Protein 5H5O (pdb70)

Nearest PDB structures (foldseek):
  5h5o-assembly1_B  TM=1.008E+00  e=9.888E-20  Xanthomonas campestris pv. campestris str. B100
  3bpz-assembly1_D  TM=8.251E-01  e=6.995E-07  Mus musculus
  4kl1-assembly1_C  TM=8.225E-01  e=1.368E-06  Homo sapiens
  3etq-assembly1_A  TM=8.246E-01  e=1.546E-06  Mus musculus
  9bhu-assembly1_A  TM=7.293E-01  e=2.229E-06  Streptomyces griseus subsp. griseus

Secondary structure (DSSP, 8-state):
--S---HHHHHHHHHH---EE-TT-EEE-TT-B----EEEES-EEEE-STT--EEE-TT-B--HHHHHSTT-B-SSEEEESSSEEEE---HHHHHHHHHH----HHHHHHHHHHHHT---/----HHHHHHHHHH---EE-TT-EEE-TT------EEEES-EEEE-STT--EEE-TT-B--HHHHHSTTPPPSSEEEESSSEEEE---HHHHHHHHHH----HHHHHHHHHHHSS---

Radius of gyration: 19.49 Å; Cα contacts (8 Å, |Δi|>4): 498; chains: 2; bounding box: 35×40×60 Å

Sequence (238 aa):
GLHALTAEELAFFARFGRREIAAGQALFERGAVGTQFIVVTGQIDLDFGEDLLKHLGPGEFFGELGLLIGDHARSAGASASVDSRLIELAHDDFQRLVDHDPSVAHFLRRSIVRVVNNEQHALTAEELAFFARFGRREIAAGQALFERGAVGTQFIVVTGQIDLDFGEDLLKHLGPGEFFGELGLLIGDHARSAGASASVDSRLIELAHDDFQRLVDHDPSVAHFLRRSIVRVVNNEQ

Organism: Xanthomonas campestris pv. campestris (strain B100) (NCBI:txid509169)

Solvent-accessible surface area: 12288 Å² total

B-factor: mean 37.31, std 20.24, range [10.69, 149.36]

InterPro domains:
  IPR000160 GGDEF domain [PF00990] (183-334)
  IPR000160 GGDEF domain [PS50887] (209-341)
  IPR000160 GGDEF domain [SM00267] (170-339)
  IPR000160 GGDEF domain [TIGR00254] (178-338)
  IPR000160 GGDEF domain [cd01949] (182-337)
  IPR000595 Cyclic nucleotide-binding domain [PF00027] (43-126)
  IPR000595 Cyclic nucleotide-binding domain [PS50042] (43-124)
  IPR000595 Cyclic nucleotide-binding domain [SM00100] (24-139)
  IPR000595 Cyclic nucleotide-binding domain [cd00038] (24-135)
  IPR014710 RmlC-like jelly roll fold [G3DSA:2.60.120.10] (23-151)
  IPR018488 Cyclic nucleotide-binding, conserved site [PS00889] (88-106)
  IPR018490 Cyclic nucleotide-binding domain superfamily [SSF51206] (28-148)
  IPR029787 Nucleotide cyclase [SSF55073] (186-340)
  IPR043128 Reverse transcriptase/Diguanylate cyclase domain [G3DSA:3.30.70.270] (180-343)
  IPR050469 Diguanylate cyclase Dgc-like, bacteria [PTHR45138] (137-343)

Structure (mmCIF, N/CA/C/O backbone):
data_5H5O
#
_entry.id   5H5O
#
_cell.length_a   48.648
_cell.length_b   48.648
_cell.length_c   118.090
_cell.angle_alpha   90.00
_cell.angle_beta   90.00
_cell.angle_gamma   120.00
#
_symmetry.space_group_name_H-M   'P 31'
#
loop_
_entity.id
_entity.type
_entity.pdbx_description
1 polymer 'Diguanylate cyclase'
2 non-polymer 'CYCLIC GUANOSINE MONOPHOSPHATE'
3 water water
#
loop_
_atom_site.group_PDB
_atom_site.id
_atom_site.type_symbol
_atom_site.label_atom_id
_atom_site.label_alt_id
_atom_site.label_comp_id
_atom_site.label_asym_id
_atom_site.label_entity_id
_atom_site.label_seq_id
_atom_site.pdbx_PDB_ins_code
_atom_site.Cartn_x
_atom_site.Cartn_y
_atom_site.Cartn_z
_atom_site.occupancy
_atom_site.B_iso_or_equiv
_atom_site.auth_seq_id
_atom_site.auth_comp_id
_atom_site.auth_asym_id
_atom_site.auth_atom_id
_atom_site.pdbx_PDB_model_num
ATOM 1 N N . GLY A 1 1 ? 18.629 -5.922 13.110 1.00 122.25 23 GLY A N 1
ATOM 2 C CA . GLY A 1 1 ? 18.970 -7.330 13.009 1.00 124.44 23 GLY A CA 1
ATOM 3 C C . GLY A 1 1 ? 17.970 -8.144 12.205 1.00 125.21 23 GLY A C 1
ATOM 4 O O . GLY A 1 1 ? 17.525 -7.724 11.134 1.00 125.89 23 GLY A O 1
ATO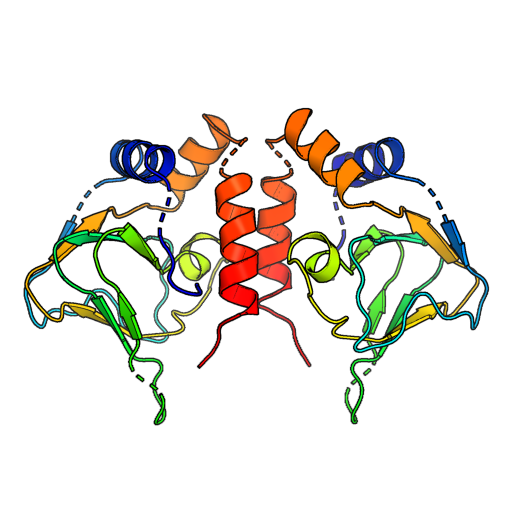M 5 N N . LEU A 1 2 ? 17.620 -9.320 12.720 1.00 118.68 24 LEU A N 1
ATOM 6 C CA . LEU A 1 2 ? 16.650 -10.190 12.057 1.00 113.15 24 LEU A CA 1
ATOM 7 C C . LEU A 1 2 ? 15.545 -10.630 13.023 1.00 108.84 24 LEU A C 1
ATOM 8 O O . LEU A 1 2 ? 14.944 -11.696 12.865 1.00 103.04 24 LEU A O 1
ATOM 13 N N . HIS A 1 3 ? 15.296 -9.800 14.033 1.00 113.37 25 HIS A N 1
ATOM 14 C CA . HIS A 1 3 ? 14.147 -9.969 14.919 1.00 108.85 25 HIS A CA 1
ATOM 15 C C . HIS A 1 3 ? 13.050 -8.991 14.508 1.00 96.25 25 HIS A C 1
ATOM 16 O O . HIS A 1 3 ? 13.336 -7.861 14.119 1.00 93.66 25 HIS A O 1
ATOM 23 N N . ALA A 1 4 ? 11.803 -9.441 14.602 1.00 85.82 26 ALA A N 1
ATOM 24 C CA . ALA A 1 4 ? 10.639 -8.705 14.108 1.00 78.15 26 ALA A CA 1
ATOM 25 C C . ALA A 1 4 ? 10.598 -7.215 14.471 1.00 75.56 26 ALA A C 1
ATOM 26 O O . ALA A 1 4 ? 11.117 -6.378 13.736 1.00 85.42 26 ALA A O 1
ATOM 28 N N . LEU A 1 5 ? 9.974 -6.896 15.597 1.00 65.46 27 LEU A N 1
ATOM 29 C CA . LEU A 1 5 ? 9.781 -5.506 16.038 1.00 54.90 27 LEU A CA 1
ATOM 30 C C . LEU A 1 5 ? 8.888 -4.640 15.139 1.00 41.94 27 LEU A C 1
ATOM 31 O O . LEU A 1 5 ? 9.245 -4.257 14.025 1.00 44.02 27 LEU A O 1
ATOM 44 N N . THR A 1 7 ? 6.903 -0.980 14.705 1.00 25.74 29 THR A N 1
ATOM 45 C CA . THR A 1 7 ? 7.136 0.418 15.080 1.00 19.62 29 THR A CA 1
ATOM 46 C C . THR A 1 7 ? 6.130 0.820 16.187 1.00 17.68 29 THR A C 1
ATOM 47 O O . THR A 1 7 ? 5.182 0.072 16.489 1.00 16.48 29 THR A O 1
ATOM 51 N N . ALA A 1 8 ? 6.339 1.977 16.804 1.00 22.83 30 ALA A N 1
ATOM 52 C CA . ALA A 1 8 ? 5.418 2.445 17.849 1.00 30.64 30 ALA A CA 1
ATOM 53 C C . ALA A 1 8 ? 4.011 2.640 17.248 1.00 29.39 30 ALA A C 1
ATOM 54 O O . ALA A 1 8 ? 2.999 2.218 17.813 1.00 23.10 30 ALA A O 1
ATOM 56 N N . GLU A 1 9 ? 3.971 3.271 16.083 1.00 23.03 31 GLU A N 1
ATOM 57 C CA . GLU A 1 9 ? 2.727 3.466 15.354 1.00 24.65 31 GLU A CA 1
ATOM 58 C C . GLU A 1 9 ? 1.985 2.145 15.092 1.00 22.83 31 GLU A C 1
ATOM 59 O O . GLU A 1 9 ? 0.789 2.021 15.358 1.00 27.65 31 GLU A O 1
ATOM 65 N N . GLU A 1 10 ? 2.702 1.165 14.556 1.00 19.92 32 GLU A N 1
ATOM 66 C CA . GLU A 1 10 ? 2.121 -0.161 14.352 1.00 27.22 32 GLU A CA 1
ATOM 67 C C . GLU A 1 10 ? 1.560 -0.767 15.646 1.00 29.74 32 GLU A C 1
ATOM 68 O O . GLU A 1 10 ? 0.433 -1.285 15.672 1.00 24.79 32 GLU A O 1
ATOM 74 N N . LEU A 1 11 ? 2.348 -0.695 16.717 1.00 22.96 33 LEU A N 1
ATOM 75 C CA . LEU A 1 11 ? 1.950 -1.293 17.981 1.00 28.01 33 LEU A CA 1
ATOM 76 C C . LEU A 1 11 ? 0.623 -0.700 18.398 1.00 20.19 33 LEU A C 1
ATOM 77 O O . LEU A 1 11 ? -0.303 -1.441 18.690 1.00 18.57 33 LEU A O 1
ATOM 82 N N . ALA A 1 12 ? 0.530 0.630 18.391 1.00 23.93 34 ALA A N 1
ATOM 83 C CA . ALA A 1 12 ? -0.689 1.311 18.810 1.00 21.36 34 ALA A CA 1
ATOM 84 C C . ALA A 1 12 ? -1.873 0.988 17.894 1.00 27.31 34 ALA A C 1
ATOM 85 O O . ALA A 1 12 ? -2.966 0.659 18.375 1.00 22.48 34 ALA A O 1
ATOM 87 N N . PHE A 1 13 ? -1.661 1.088 16.580 1.00 20.93 35 PHE A N 1
ATOM 88 C CA . PHE A 1 13 ? -2.761 0.865 15.641 1.00 25.36 35 PHE A CA 1
ATOM 89 C C . PHE A 1 13 ? -3.208 -0.591 15.520 1.00 20.60 35 PHE A C 1
ATOM 90 O O . PHE A 1 13 ? -4.408 -0.855 15.422 1.00 22.55 35 PHE A O 1
ATOM 98 N N . PHE A 1 14 ? -2.253 -1.520 15.496 1.00 18.65 36 PHE A N 1
ATOM 99 C CA . PHE A 1 14 ? -2.589 -2.938 15.485 1.00 21.78 36 PHE A CA 1
ATOM 100 C C . PHE A 1 14 ? -3.319 -3.300 16.775 1.00 22.67 36 PHE A C 1
ATOM 101 O O . PHE A 1 14 ? -4.256 -4.098 16.754 1.00 15.94 36 PHE A O 1
ATOM 109 N N . ALA A 1 15 ? -2.868 -2.733 17.895 1.00 20.15 37 ALA A N 1
ATOM 110 C CA . ALA A 1 15 ? -3.565 -2.944 19.167 1.00 21.56 37 ALA A CA 1
ATOM 111 C C . ALA A 1 15 ? -5.022 -2.495 19.074 1.00 19.51 37 ALA A C 1
ATOM 112 O O . ALA A 1 15 ? -5.932 -3.235 19.444 1.00 27.43 37 ALA A O 1
ATOM 114 N N . ARG A 1 16 ? -5.252 -1.288 18.570 1.00 20.11 38 ARG A N 1
ATOM 115 C CA . ARG A 1 16 ? -6.622 -0.764 18.469 1.00 22.50 38 ARG A CA 1
ATOM 116 C C . ARG A 1 16 ? -7.560 -1.493 17.494 1.00 26.81 38 ARG A C 1
ATOM 117 O O . ARG A 1 16 ? -8.728 -1.714 17.800 1.00 24.80 38 ARG A O 1
ATOM 125 N N . PHE A 1 17 ? -7.051 -1.868 16.327 1.00 23.98 39 PHE A N 1
ATOM 126 C CA . PHE A 1 17 ? -7.865 -2.581 15.336 1.00 27.36 39 PHE A CA 1
ATOM 127 C C . PHE A 1 17 ? -8.051 -4.048 15.711 1.00 27.36 39 PHE A C 1
ATOM 128 O O . PHE A 1 17 ? -9.005 -4.691 15.288 1.00 25.68 39 PHE A O 1
ATOM 136 N N . GLY A 1 18 ? -7.134 -4.572 16.516 1.00 31.44 40 GLY A N 1
ATOM 137 C CA . GLY A 1 18 ? -7.206 -5.963 16.928 1.00 33.46 40 GLY A CA 1
ATOM 138 C C . GLY A 1 18 ? -7.795 -6.116 18.316 1.00 36.56 40 GLY A C 1
ATOM 139 O O . GLY A 1 18 ? -8.701 -5.372 18.701 1.00 31.60 40 GLY A O 1
ATOM 140 N N . ARG A 1 19 ? -7.287 -7.089 19.066 1.00 30.17 41 ARG A N 1
ATOM 141 C CA . ARG A 1 19 ? -7.664 -7.233 20.463 1.00 30.84 41 ARG A CA 1
ATOM 142 C C . ARG A 1 19 ? -6.544 -7.871 21.268 1.00 30.51 41 ARG A C 1
ATOM 143 O O . ARG A 1 19 ? -5.533 -8.299 20.718 1.00 30.60 41 ARG A O 1
ATOM 159 N N . ARG A 1 21 ? -4.966 -10.625 24.147 1.00 21.10 43 ARG A N 1
ATOM 160 C CA . ARG A 1 21 ? -5.128 -12.032 24.450 1.00 29.88 43 ARG A CA 1
ATOM 161 C C . ARG A 1 21 ? -4.095 -12.396 25.506 1.00 31.77 43 ARG A C 1
ATOM 162 O O . ARG A 1 21 ? -2.903 -12.122 25.347 1.00 33.04 43 ARG A O 1
ATOM 170 N N . GLU A 1 22 ? -4.555 -12.989 26.598 1.00 25.16 44 GLU A N 1
ATOM 171 C CA . GLU A 1 22 ? -3.642 -13.460 27.627 1.00 22.79 44 GLU A CA 1
ATOM 172 C C . GLU A 1 22 ? -3.408 -14.927 27.410 1.00 30.20 44 GLU A C 1
ATOM 173 O O . GLU A 1 22 ? -4.314 -15.654 27.016 1.00 37.89 44 GLU A O 1
ATOM 179 N N . ILE A 1 23 ? -2.186 -15.374 27.635 1.00 25.68 45 ILE A N 1
ATOM 180 C CA . ILE A 1 23 ? -1.930 -16.785 27.498 1.00 23.80 45 ILE A CA 1
ATOM 181 C C . ILE A 1 23 ? -0.978 -17.258 28.585 1.00 23.65 45 ILE A C 1
ATOM 182 O O . ILE A 1 23 ? 0.064 -16.649 28.833 1.00 28.20 45 ILE A O 1
ATOM 187 N N . ALA A 1 24 ? -1.372 -18.318 29.277 1.00 33.30 46 ALA A N 1
ATOM 188 C CA . ALA A 1 24 ? -0.600 -18.782 30.427 1.00 34.67 46 ALA A CA 1
ATOM 189 C C . ALA A 1 24 ? 0.676 -19.499 30.004 1.00 33.72 46 ALA A C 1
ATOM 190 O O . ALA A 1 24 ? 0.758 -20.050 28.899 1.00 39.75 46 ALA A O 1
ATOM 192 N N . ALA A 1 25 ? 1.664 -19.479 30.894 1.00 32.95 47 ALA A N 1
ATOM 193 C CA . ALA A 1 25 ? 2.886 -20.258 30.750 1.00 29.29 47 ALA A CA 1
ATOM 194 C C . ALA A 1 25 ? 2.575 -21.713 30.409 1.00 40.11 47 ALA A C 1
ATOM 195 O O . ALA A 1 25 ? 1.776 -22.357 31.081 1.00 44.57 47 ALA A O 1
ATOM 197 N N . GLY A 1 26 ? 3.198 -22.226 29.353 1.00 40.66 48 GLY A N 1
ATOM 198 C CA . GLY A 1 26 ? 3.008 -23.610 28.964 1.00 33.03 48 GLY A CA 1
ATOM 199 C C . GLY A 1 26 ? 1.877 -23.853 27.985 1.00 38.08 48 GLY A C 1
ATOM 200 O O . GLY A 1 26 ? 1.796 -24.921 27.389 1.00 38.02 48 GLY A O 1
ATOM 201 N N . GLN A 1 27 ? 1.008 -22.865 27.795 1.00 40.85 49 GLN A N 1
ATOM 202 C CA . GLN A 1 27 ? -0.138 -23.041 26.906 1.00 30.28 49 GLN A CA 1
ATOM 203 C C . GLN A 1 27 ? 0.213 -22.892 25.431 1.00 31.02 49 GLN A C 1
ATOM 204 O O . GLN A 1 27 ? 1.004 -22.034 25.045 1.00 29.12 49 GLN A O 1
ATOM 210 N N . ALA A 1 28 ? -0.406 -23.722 24.603 1.00 34.55 50 ALA A N 1
ATOM 211 C CA . ALA A 1 28 ? -0.240 -23.607 23.169 1.00 39.24 50 ALA A CA 1
ATOM 212 C C . ALA A 1 28 ? -1.187 -22.536 22.639 1.00 38.54 50 ALA A C 1
ATOM 213 O O . ALA A 1 28 ? -2.327 -22.416 23.102 1.00 37.89 50 ALA A O 1
ATOM 215 N N . LEU A 1 29 ? -0.698 -21.747 21.688 1.00 28.60 51 LEU A N 1
ATOM 216 C CA . LEU A 1 29 ? -1.519 -20.778 20.977 1.00 31.10 51 LEU A CA 1
ATOM 217 C C . LEU A 1 29 ? -2.061 -21.432 19.707 1.00 35.06 51 LEU A C 1
ATOM 218 O O . LEU A 1 29 ? -3.250 -21.317 19.380 1.00 27.44 51 LEU A O 1
ATOM 223 N N . PHE A 1 30 ? -1.173 -22.119 18.995 1.00 27.52 52 PHE A N 1
ATOM 224 C CA . PHE A 1 30 ? -1.579 -22.968 17.887 1.00 29.00 52 PHE A CA 1
ATOM 225 C C . PHE A 1 30 ? -0.542 -24.045 17.557 1.00 34.41 52 PHE A C 1
ATOM 226 O O . PHE A 1 30 ? 0.631 -23.945 17.944 1.00 29.95 52 PHE A O 1
ATOM 234 N N . GLU A 1 31 ? -0.996 -25.075 16.844 1.00 34.02 53 GLU A N 1
ATOM 235 C CA . GLU A 1 31 ? -0.146 -26.193 16.462 1.00 33.00 53 GLU A CA 1
ATOM 236 C C . GLU A 1 31 ? 0.363 -26.044 15.050 1.00 34.27 53 GLU A C 1
ATOM 237 O O . GLU A 1 31 ? -0.323 -25.485 14.180 1.00 34.27 53 GLU A O 1
ATOM 243 N N . ARG A 1 32 ? 1.569 -26.560 14.823 1.00 34.67 54 ARG A N 1
ATOM 244 C CA . ARG A 1 32 ? 2.161 -26.558 13.498 1.00 35.24 54 ARG A CA 1
ATOM 245 C C . ARG A 1 32 ? 1.287 -27.366 12.545 1.00 37.51 54 ARG A C 1
ATOM 246 O O . ARG A 1 32 ? 0.847 -28.464 12.878 1.00 36.47 54 ARG A O 1
ATOM 254 N N . GLY A 1 33 ? 1.023 -26.809 11.368 1.00 43.04 55 GLY A N 1
ATOM 255 C CA . GLY A 1 33 ? 0.232 -27.496 10.366 1.00 44.10 55 GLY A CA 1
ATOM 256 C C . GLY A 1 33 ? -1.236 -27.113 10.378 1.00 42.88 55 GLY A C 1
ATOM 257 O O . GLY A 1 33 ? -1.989 -27.509 9.492 1.00 43.83 55 GLY A O 1
ATOM 258 N N . ALA A 1 34 ? -1.648 -26.339 11.374 1.00 37.08 56 ALA A N 1
ATOM 259 C CA . ALA A 1 34 ? -3.054 -25.992 11.509 1.00 35.28 56 ALA A CA 1
ATOM 260 C C . ALA A 1 34 ? -3.440 -24.841 10.583 1.00 40.00 56 ALA A C 1
ATOM 261 O O . ALA A 1 34 ? -2.586 -24.126 10.070 1.00 36.75 56 ALA A O 1
ATOM 263 N N . VAL A 1 35 ? -4.742 -24.705 10.357 1.00 36.64 57 VAL A N 1
ATOM 264 C CA . VAL A 1 35 ? -5.307 -23.557 9.683 1.00 34.37 57 VAL A CA 1
ATOM 265 C C . VAL A 1 35 ? -5.134 -22.388 10.639 1.00 33.67 57 VAL A C 1
ATOM 266 O O . VAL A 1 35 ? -5.121 -22.573 11.852 1.00 26.82 57 VAL A O 1
ATOM 270 N N . GLY A 1 36 ? -4.976 -21.181 10.118 1.00 35.91 58 GLY A N 1
ATOM 271 C CA . GLY A 1 36 ? -4.875 -20.030 11.001 1.00 28.70 58 GLY A CA 1
ATOM 272 C C . GLY A 1 36 ? -4.880 -18.751 10.200 1.00 26.76 58 GLY A C 1
ATOM 273 O O . GLY A 1 36 ? -4.054 -18.582 9.314 1.00 29.91 58 GLY A O 1
ATOM 274 N N . THR A 1 37 ? -5.804 -17.849 10.509 1.00 26.14 59 THR A N 1
ATOM 275 C CA . THR A 1 37 ? -5.967 -16.651 9.704 1.00 35.20 59 THR A CA 1
ATOM 276 C C . THR A 1 37 ? -5.691 -15.373 10.496 1.00 31.74 59 THR A C 1
ATOM 277 O O . THR A 1 37 ? -5.963 -14.277 10.023 1.00 29.33 59 THR A O 1
ATOM 281 N N . GLN A 1 38 ? -5.148 -15.501 11.698 1.00 21.95 60 GLN A N 1
ATOM 282 C CA . GLN A 1 38 ? -4.799 -14.300 12.445 1.00 29.28 60 GLN A CA 1
ATOM 283 C C . GLN A 1 38 ? -3.311 -14.268 12.694 1.00 23.73 60 GLN A C 1
ATOM 284 O O . GLN A 1 38 ? -2.666 -15.313 12.727 1.00 28.98 60 GLN A O 1
ATOM 298 N N . PHE A 1 40 ? -0.160 -12.378 15.252 1.00 22.25 62 PHE A N 1
ATOM 299 C CA . PHE A 1 40 ? 0.001 -11.988 16.648 1.00 23.48 62 PHE A CA 1
ATOM 300 C C . PHE A 1 40 ? 1.202 -11.089 16.885 1.00 26.41 62 PHE A C 1
ATOM 301 O O . PHE A 1 40 ? 2.239 -11.245 16.251 1.00 24.62 62 PHE A O 1
ATOM 309 N N . ILE A 1 41 ? 1.068 -10.158 17.824 1.00 25.87 63 ILE A N 1
ATOM 310 C CA . ILE A 1 41 ? 2.233 -9.426 18.312 1.00 26.31 63 ILE A CA 1
ATOM 311 C C . ILE A 1 41 ? 2.430 -9.656 19.819 1.00 26.93 63 ILE A C 1
ATOM 312 O O . ILE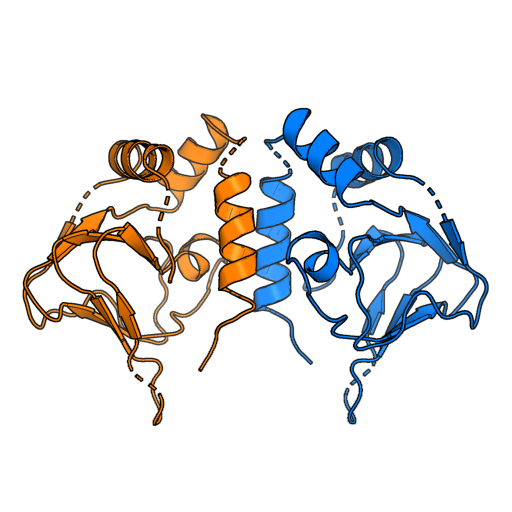 A 1 41 ? 1.499 -9.468 20.623 1.00 19.02 63 ILE A O 1
ATOM 317 N N . VAL A 1 42 ? 3.631 -10.079 20.198 1.00 25.21 64 VAL A N 1
ATOM 318 C CA . VAL A 1 42 ? 3.970 -10.205 21.615 1.00 18.80 64 VAL A CA 1
ATOM 319 C C . VAL A 1 42 ? 4.093 -8.814 22.252 1.00 22.37 64 VAL A C 1
ATOM 320 O O . VAL A 1 42 ? 4.831 -7.958 21.755 1.00 19.71 64 VAL A O 1
ATOM 324 N N . VAL A 1 43 ? 3.385 -8.570 23.352 1.00 21.90 65 VAL A N 1
ATOM 325 C CA . VAL A 1 43 ? 3.648 -7.330 24.100 1.00 17.51 65 VAL A CA 1
ATOM 326 C C . VAL A 1 43 ? 4.194 -7.575 25.512 1.00 18.79 65 VAL A C 1
ATOM 327 O O . VAL A 1 43 ? 4.824 -6.705 26.089 1.00 26.35 65 VAL A O 1
ATOM 331 N N . THR A 1 44 ? 3.952 -8.758 26.065 1.00 21.00 66 THR A N 1
ATOM 332 C CA . THR A 1 44 ? 4.615 -9.153 27.293 1.00 25.59 66 THR A CA 1
ATOM 333 C C . THR A 1 44 ? 4.957 -10.621 27.205 1.00 25.68 66 THR A C 1
ATOM 334 O O . THR A 1 44 ? 4.243 -11.379 26.553 1.00 27.55 66 THR A O 1
ATOM 338 N N . GLY A 1 45 ? 6.049 -11.018 27.855 1.00 21.56 67 GLY A N 1
ATOM 339 C CA . GLY A 1 45 ? 6.405 -12.419 27.971 1.00 22.67 67 GLY A CA 1
ATOM 340 C C . GLY A 1 45 ? 7.181 -12.906 26.758 1.00 28.38 67 GLY A C 1
ATOM 341 O O . GLY A 1 45 ? 8.004 -12.181 26.195 1.00 26.14 67 GLY A O 1
ATOM 342 N N . GLN A 1 46 ? 6.916 -14.143 26.348 1.00 24.62 68 GLN A N 1
ATOM 343 C CA . GLN A 1 46 ? 7.690 -14.737 25.264 1.00 30.46 68 GLN A CA 1
ATOM 344 C C . GLN A 1 46 ? 6.962 -15.896 24.598 1.00 27.41 68 GLN A C 1
ATOM 345 O O . GLN A 1 46 ? 6.425 -16.775 25.270 1.00 26.36 68 GLN A O 1
ATOM 351 N N . ILE A 1 47 ? 6.941 -15.891 23.266 1.00 21.41 69 ILE A N 1
ATOM 352 C CA . ILE A 1 47 ? 6.343 -16.983 22.538 1.00 11.88 69 ILE A CA 1
ATOM 353 C C . ILE A 1 47 ? 7.444 -17.813 21.899 1.00 20.77 69 ILE A C 1
ATOM 354 O O . ILE A 1 47 ? 8.382 -17.265 21.323 1.00 22.49 69 ILE A O 1
ATOM 359 N N . ASP A 1 48 ? 7.330 -19.133 21.995 1.00 21.53 70 ASP A N 1
ATOM 360 C CA . ASP A 1 48 ? 8.298 -20.021 21.357 1.00 27.52 70 ASP A CA 1
ATOM 361 C C . ASP A 1 48 ? 7.714 -20.643 20.099 1.00 21.30 70 ASP A C 1
ATOM 362 O O . ASP A 1 48 ? 6.612 -21.194 20.124 1.00 27.15 70 ASP A O 1
ATOM 367 N N . LEU A 1 49 ? 8.462 -20.546 19.009 1.00 19.36 71 LEU A N 1
ATOM 368 C CA . LEU A 1 49 ? 8.077 -21.171 17.754 1.00 24.11 71 LEU A CA 1
ATOM 369 C C . LEU A 1 49 ? 8.822 -22.495 17.547 1.00 27.76 71 LEU A C 1
ATOM 370 O O . LEU A 1 49 ? 10.052 -22.542 17.569 1.00 27.87 71 LEU A O 1
ATOM 375 N N . ASP A 1 50 ? 8.060 -23.564 17.331 1.00 24.04 72 ASP A N 1
ATOM 376 C CA . ASP A 1 50 ? 8.628 -24.897 17.122 1.00 29.37 72 ASP A CA 1
ATOM 377 C C . ASP A 1 50 ? 8.396 -25.344 15.678 1.00 27.58 72 ASP A C 1
ATOM 378 O O . ASP A 1 50 ? 7.282 -25.687 15.294 1.00 26.02 72 ASP A O 1
ATOM 383 N N . PHE A 1 51 ? 9.463 -25.357 14.891 1.00 31.04 73 PHE A N 1
ATOM 384 C CA . PHE A 1 51 ? 9.349 -25.659 13.474 1.00 29.98 73 PHE A CA 1
ATOM 385 C C . PHE A 1 51 ? 9.462 -27.132 13.137 1.00 29.38 73 PHE A C 1
ATOM 386 O O . PHE A 1 51 ? 9.551 -27.491 11.964 1.00 35.69 73 PHE A O 1
ATOM 394 N N . GLY A 1 52 ? 9.475 -27.980 14.157 1.00 36.55 74 GLY A N 1
ATOM 395 C CA . GLY A 1 52 ? 9.556 -29.409 13.925 1.00 35.83 74 GLY A CA 1
ATOM 396 C C . GLY A 1 52 ? 10.940 -29.824 13.461 1.00 45.69 74 GLY A C 1
ATOM 397 O O . GLY A 1 52 ? 11.883 -29.011 13.456 1.00 41.56 74 GLY A O 1
ATOM 398 N N . GLU A 1 53 ? 11.051 -31.088 13.054 1.00 46.39 75 GLU A N 1
ATOM 399 C CA . GLU A 1 53 ? 12.343 -31.714 12.791 1.00 60.26 75 GLU A CA 1
ATOM 400 C C . GLU A 1 53 ? 13.283 -31.483 13.976 1.00 60.38 75 GLU A C 1
ATOM 401 O O . GLU A 1 53 ? 12.885 -31.604 15.140 1.00 63.19 75 GLU A O 1
ATOM 407 N N . ASP A 1 54 ? 14.521 -31.122 13.674 1.00 46.08 76 ASP A N 1
ATOM 408 C CA . ASP A 1 54 ? 15.519 -30.931 14.713 1.00 34.07 76 ASP A CA 1
ATOM 409 C C . ASP A 1 54 ? 15.994 -29.492 14.746 1.00 31.37 76 ASP A C 1
ATOM 410 O O . ASP A 1 54 ? 17.107 -29.192 15.181 1.00 33.43 76 ASP A O 1
ATOM 415 N N . LEU A 1 55 ? 15.126 -28.604 14.280 1.00 33.85 77 LEU A N 1
ATOM 416 C CA . LEU A 1 55 ? 15.464 -27.199 14.166 1.00 36.78 77 LEU A CA 1
ATOM 417 C C . LEU A 1 55 ? 15.505 -26.525 15.530 1.00 32.23 77 LEU A C 1
ATOM 418 O O . LEU A 1 55 ? 14.837 -26.949 16.472 1.00 35.61 77 LEU A O 1
ATOM 431 N N . LEU A 1 57 ? 14.577 -23.826 18.270 1.00 32.66 79 LEU A N 1
ATOM 432 C CA . LEU A 1 57 ? 13.405 -23.015 18.598 1.00 37.75 79 LEU A CA 1
ATOM 433 C C . LEU A 1 57 ? 13.683 -21.537 18.349 1.00 37.90 79 LEU A C 1
ATOM 434 O O . LEU A 1 57 ? 14.825 -21.094 18.455 1.00 34.81 79 LEU A O 1
ATOM 439 N N . LYS A 1 58 ? 12.636 -20.783 18.009 1.00 37.11 80 LYS A N 1
ATOM 440 C CA . LYS A 1 58 ? 12.731 -19.329 17.957 1.00 27.57 80 LYS A CA 1
ATOM 441 C C . LYS A 1 58 ? 11.950 -18.729 19.108 1.00 29.66 80 LYS A C 1
ATOM 442 O O . LYS A 1 58 ? 10.839 -19.167 19.414 1.00 33.30 80 LYS A O 1
ATOM 448 N N . HIS A 1 59 ? 12.544 -17.723 19.738 1.00 26.82 81 HIS A N 1
ATOM 449 C CA . HIS A 1 59 ? 11.984 -17.100 20.933 1.00 28.57 81 HIS A CA 1
ATOM 450 C C . HIS A 1 59 ? 11.609 -15.676 20.608 1.00 29.13 81 HIS A C 1
ATOM 451 O O . HIS A 1 59 ? 12.458 -14.877 20.195 1.00 28.72 81 HIS A O 1
ATOM 458 N N . LEU A 1 60 ? 10.328 -15.360 20.761 1.00 25.25 82 LEU A N 1
ATOM 459 C CA . LEU A 1 60 ? 9.852 -14.028 20.391 1.00 25.64 82 LEU A CA 1
ATOM 460 C C . LEU A 1 60 ? 9.410 -13.268 21.628 1.00 22.87 82 LEU A C 1
ATOM 461 O O . LEU A 1 60 ? 8.476 -13.686 22.329 1.00 25.14 82 LEU A O 1
ATOM 466 N N . GLY A 1 61 ? 10.102 -12.162 21.905 1.00 23.90 83 GLY A N 1
ATOM 467 C CA . GLY A 1 61 ? 9.751 -11.304 23.029 1.00 24.50 83 GLY A CA 1
ATOM 468 C C . GLY A 1 61 ? 8.971 -10.063 22.606 1.00 22.65 83 GLY A C 1
ATOM 469 O O . GLY A 1 61 ? 8.663 -9.897 21.427 1.00 25.20 83 GLY A O 1
ATOM 470 N N . PRO A 1 62 ? 8.665 -9.181 23.570 1.00 30.76 84 PRO A N 1
ATOM 471 C CA . PRO A 1 62 ? 7.787 -8.020 23.380 1.00 30.28 84 PRO A CA 1
ATOM 472 C C . PRO A 1 62 ? 8.066 -7.219 22.107 1.00 25.13 84 PRO A C 1
ATOM 473 O O . PRO A 1 62 ? 9.213 -6.912 21.798 1.00 18.06 84 PRO A O 1
ATOM 477 N N . GLY A 1 63 ? 7.019 -6.886 21.365 1.00 24.36 85 GLY A N 1
ATOM 478 C CA . GLY A 1 63 ? 7.210 -6.140 20.131 1.00 19.95 85 GLY A CA 1
ATOM 479 C C . GLY A 1 63 ? 7.487 -6.983 18.890 1.00 34.51 85 GLY A C 1
ATOM 480 O O . GLY A 1 63 ? 7.487 -6.460 17.762 1.00 31.46 85 GLY A O 1
ATOM 481 N N . GLU A 1 64 ? 7.713 -8.284 19.069 1.00 21.05 86 GLU A N 1
ATOM 482 C CA . GLU A 1 64 ? 7.905 -9.160 17.913 1.00 26.71 86 GLU A CA 1
ATOM 483 C C . GLU A 1 64 ? 6.585 -9.748 17.424 1.00 25.85 86 GLU A C 1
ATOM 484 O O . GLU A 1 64 ? 5.683 -10.029 18.222 1.00 27.09 86 GLU A O 1
ATOM 490 N N . PHE A 1 65 ? 6.479 -9.934 16.112 1.00 23.67 87 PHE A N 1
ATOM 491 C CA . PHE A 1 65 ? 5.242 -10.402 15.499 1.00 24.41 87 PHE A CA 1
ATOM 492 C C . PHE A 1 65 ? 5.428 -11.719 14.769 1.00 19.56 87 PHE A C 1
ATOM 493 O O . PHE A 1 65 ? 6.537 -12.081 14.399 1.00 26.78 87 PHE A O 1
ATOM 501 N N . PHE A 1 66 ? 4.339 -12.448 14.593 1.00 21.27 88 PHE A N 1
ATOM 502 C CA . PHE A 1 66 ? 4.397 -13.751 13.937 1.00 22.51 88 PHE A CA 1
ATOM 503 C C . PHE A 1 66 ? 3.006 -14.127 13.500 1.00 21.37 88 PHE A C 1
ATOM 504 O O . PHE A 1 66 ? 2.028 -13.584 14.010 1.00 22.92 88 PHE A O 1
ATOM 512 N N . GLY A 1 67 ? 2.911 -15.060 12.559 1.00 20.74 89 GLY A N 1
ATOM 513 C CA . GLY A 1 67 ? 1.615 -15.506 12.092 1.00 23.71 89 GLY A CA 1
ATOM 514 C C . GLY A 1 67 ? 1.053 -14.711 10.929 1.00 21.63 89 GLY A C 1
ATOM 515 O O . GLY A 1 67 ? -0.078 -14.966 10.500 1.00 25.77 89 GLY A O 1
ATOM 516 N N . GLU A 1 68 ? 1.835 -13.761 10.410 1.00 21.34 90 GLU A N 1
ATOM 517 C CA . GLU A 1 68 ? 1.369 -12.926 9.292 1.00 22.95 90 GLU A CA 1
ATOM 518 C C . GLU A 1 68 ? 1.139 -13.750 8.018 1.00 21.14 90 GLU A C 1
ATOM 519 O O . GLU A 1 68 ? 0.286 -13.400 7.213 1.00 26.28 90 GLU A O 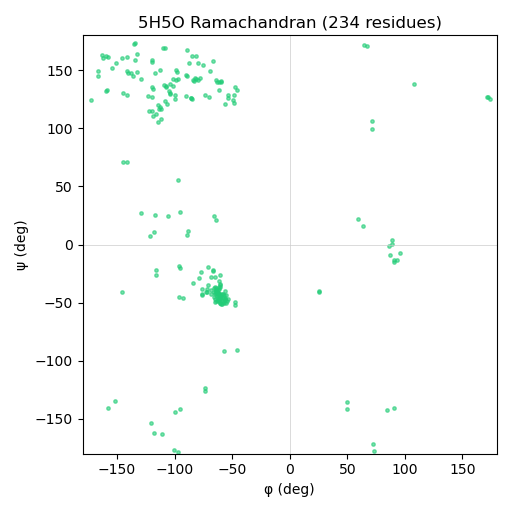1
ATOM 525 N N . LEU A 1 69 ? 1.874 -14.854 7.863 1.00 22.65 91 LEU A N 1
ATOM 526 C CA . LEU A 1 69 ? 1.647 -15.784 6.748 1.00 26.20 91 LEU A CA 1
ATOM 527 C C . LEU A 1 69 ? 0.240 -16.375 6.782 1.00 25.18 91 LEU A C 1
ATOM 528 O O . LEU A 1 69 ? -0.449 -16.429 5.756 1.00 19.79 91 LEU A O 1
ATOM 533 N N . GLY A 1 70 ? -0.175 -16.824 7.966 1.00 18.31 92 GLY A N 1
ATOM 534 C CA . GLY A 1 70 ? -1.516 -17.339 8.156 1.00 20.77 9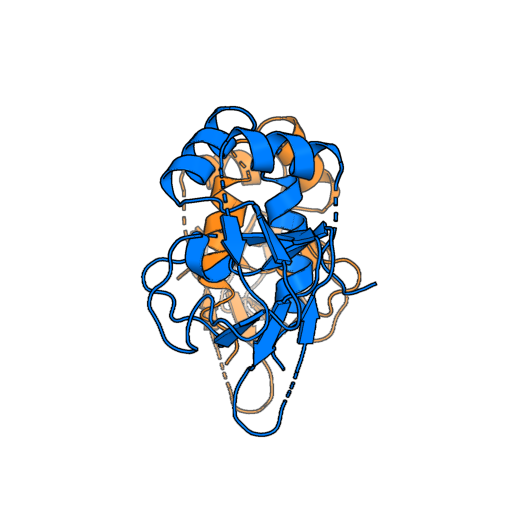2 GLY A CA 1
ATOM 535 C C . GLY A 1 70 ? -2.550 -16.272 7.853 1.00 25.63 92 GLY A C 1
ATOM 536 O O . GLY A 1 70 ? -3.614 -16.535 7.294 1.00 35.81 92 GLY A O 1
ATOM 537 N N . LEU A 1 71 ? -2.221 -15.045 8.212 1.00 26.18 93 LEU A N 1
ATOM 538 C CA . LEU A 1 71 ? -3.111 -13.922 7.987 1.00 21.52 93 LEU A CA 1
ATOM 539 C C . LEU A 1 71 ? -3.259 -13.603 6.490 1.00 27.63 93 LEU A C 1
ATOM 540 O O . LEU A 1 71 ? -4.360 -13.359 6.012 1.00 24.79 93 LEU A O 1
ATOM 545 N N . LEU A 1 72 ? -2.147 -13.634 5.757 1.00 22.26 94 LEU A N 1
ATOM 546 C CA . LEU A 1 72 ? -2.084 -13.060 4.411 1.00 23.47 94 LEU A CA 1
ATOM 547 C C . LEU A 1 72 ? -2.323 -14.064 3.273 1.00 36.61 94 LEU A C 1
ATOM 548 O O . LEU A 1 72 ? -2.655 -13.684 2.145 1.00 35.16 94 LEU A O 1
ATOM 553 N N . ILE A 1 73 ? -2.143 -15.342 3.577 1.00 33.10 95 ILE A N 1
ATOM 554 C CA . ILE A 1 73 ? -2.170 -16.395 2.577 1.00 27.20 95 ILE A CA 1
ATOM 555 C C . ILE A 1 73 ? -3.293 -17.364 2.901 1.00 36.42 95 ILE A C 1
ATOM 556 O O . ILE A 1 73 ? -3.226 -18.081 3.886 1.00 35.92 95 ILE A O 1
ATOM 561 N N . GLY A 1 74 ? -4.332 -17.378 2.076 1.00 39.94 96 GLY A N 1
ATOM 562 C CA . GLY A 1 74 ? -5.452 -18.272 2.305 1.00 42.13 96 GLY A CA 1
ATOM 563 C C . GLY A 1 74 ? -5.036 -19.733 2.312 1.00 37.56 96 GLY A C 1
ATOM 564 O O . GLY A 1 74 ? -4.198 -20.150 1.508 1.00 27.33 96 GLY A O 1
ATOM 565 N N . ASP A 1 75 ? -5.624 -20.500 3.230 1.00 47.71 97 ASP A N 1
ATOM 566 C CA . ASP A 1 75 ? -5.351 -21.931 3.379 1.00 57.32 97 ASP A CA 1
ATOM 567 C C . ASP A 1 75 ? -3.889 -22.253 3.677 1.00 59.16 97 ASP A C 1
ATOM 568 O O . ASP A 1 75 ? -3.435 -23.369 3.432 1.00 57.76 97 ASP A O 1
ATOM 573 N N . HIS A 1 76 ? -3.162 -21.272 4.204 1.00 52.24 98 HIS A N 1
ATOM 574 C CA . HIS A 1 76 ? -1.813 -21.490 4.709 1.00 38.41 98 HIS A CA 1
ATOM 575 C C . HIS A 1 76 ? -1.890 -22.435 5.888 1.00 35.14 98 HIS A C 1
ATOM 576 O O . HIS A 1 76 ? -2.816 -22.357 6.697 1.00 38.95 98 HIS A O 1
ATOM 583 N N . ALA A 1 77 ? -0.916 -23.326 5.994 1.00 33.18 99 ALA A N 1
ATOM 584 C CA . ALA A 1 77 ? -0.801 -24.165 7.178 1.00 30.79 99 ALA A CA 1
ATOM 585 C C . ALA A 1 77 ? 0.340 -23.620 8.025 1.00 29.80 99 ALA A C 1
ATOM 586 O O . ALA A 1 77 ? 1.428 -23.367 7.510 1.00 34.36 99 ALA A O 1
ATOM 588 N N . ARG A 1 78 ? 0.074 -23.431 9.315 1.00 32.21 100 ARG A N 1
ATOM 589 C CA . ARG A 1 78 ? 1.051 -22.866 10.248 1.00 33.13 100 ARG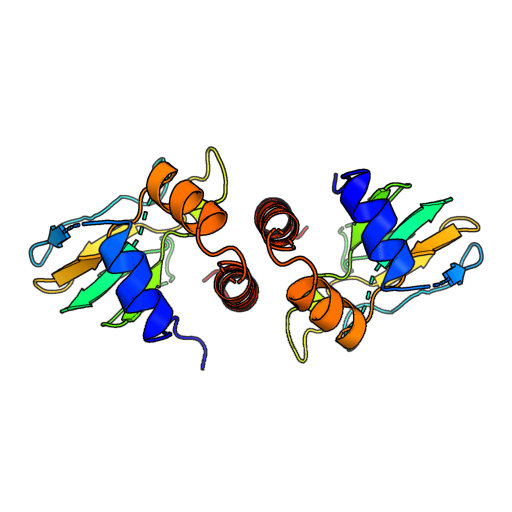 A CA 1
ATOM 590 C C . ARG A 1 78 ? 2.409 -23.563 10.115 1.00 36.51 100 ARG A C 1
ATOM 591 O O . ARG A 1 78 ? 2.512 -24.790 10.267 1.00 33.67 100 ARG A O 1
ATOM 599 N N . SER A 1 79 ? 3.436 -22.773 9.817 1.00 30.52 101 SER A N 1
ATOM 600 C CA . SER A 1 79 ? 4.794 -23.281 9.639 1.00 36.95 101 SER A CA 1
ATOM 601 C C . SER A 1 79 ? 5.426 -23.738 10.960 1.00 29.23 101 SER A C 1
ATOM 602 O O . SER A 1 79 ? 6.391 -24.489 10.974 1.00 33.22 101 SER A O 1
ATOM 605 N N . ALA A 1 80 ? 4.887 -23.276 12.072 1.00 30.63 102 ALA A N 1
ATOM 606 C CA . ALA A 1 80 ? 5.427 -23.693 13.354 1.00 32.28 102 ALA A CA 1
ATOM 607 C C . ALA A 1 80 ? 4.317 -23.805 14.366 1.00 29.35 102 ALA A C 1
ATOM 608 O O . ALA A 1 80 ? 3.234 -23.257 14.169 1.00 30.34 102 ALA A O 1
ATOM 610 N N . GLY A 1 81 ? 4.579 -24.546 15.435 1.00 22.87 103 GLY A N 1
ATOM 611 C CA . GLY A 1 81 ? 3.724 -24.502 16.600 1.00 26.44 103 GLY A CA 1
ATOM 612 C C . GLY A 1 81 ? 4.118 -23.299 17.445 1.00 28.27 103 GLY A C 1
ATOM 613 O O . GLY A 1 81 ? 5.306 -22.947 17.533 1.00 23.93 103 GLY A O 1
ATOM 614 N N . ALA A 1 82 ? 3.124 -22.651 18.045 1.00 24.52 104 ALA A N 1
ATOM 615 C CA . ALA A 1 82 ? 3.372 -21.495 18.908 1.00 25.72 104 ALA A CA 1
ATOM 616 C C . ALA A 1 82 ? 2.872 -21.782 20.312 1.00 24.95 104 ALA A C 1
ATOM 617 O O . ALA A 1 82 ? 1.768 -22.308 20.481 1.00 25.45 104 ALA A O 1
ATOM 619 N N . SER A 1 83 ? 3.682 -21.437 21.315 1.00 27.85 105 SER A N 1
ATOM 620 C CA . SER A 1 83 ? 3.346 -21.723 22.702 1.00 27.04 105 SER A CA 1
ATOM 621 C C . SER A 1 83 ? 4.022 -20.742 23.661 1.00 24.71 105 SER A C 1
ATOM 622 O O . SER A 1 83 ? 5.076 -20.170 23.370 1.00 23.83 105 SER A O 1
ATOM 625 N N . ALA A 1 84 ? 3.383 -20.514 24.798 1.00 29.61 106 ALA A N 1
ATOM 626 C CA . ALA A 1 84 ? 3.874 -19.508 25.728 1.00 34.97 106 ALA A CA 1
ATOM 627 C C . ALA A 1 84 ? 4.928 -20.113 26.651 1.00 37.90 106 ALA A C 1
ATOM 628 O O . ALA A 1 84 ? 4.701 -21.141 27.294 1.00 37.34 106 ALA A O 1
ATOM 630 N N . SER A 1 85 ? 6.089 -19.474 26.696 1.00 32.65 107 SER A N 1
ATOM 631 C CA . SER A 1 85 ? 7.171 -19.934 27.551 1.00 39.36 107 SER A CA 1
ATOM 632 C C . SER A 1 85 ? 6.847 -19.545 28.985 1.00 41.51 107 SER A C 1
ATOM 633 O O . SER A 1 85 ? 7.038 -20.318 29.918 1.00 41.20 107 SER A O 1
ATOM 636 N N . VAL A 1 86 ? 6.360 -18.323 29.136 1.00 41.79 108 VAL A N 1
ATOM 637 C CA . VAL A 1 86 ? 5.976 -17.774 30.422 1.00 36.91 108 VAL A CA 1
ATOM 638 C C . VAL A 1 86 ? 4.634 -17.118 30.180 1.00 39.82 108 VAL A C 1
ATOM 639 O O . VAL A 1 86 ? 4.183 -17.074 29.036 1.00 47.97 108 VAL A O 1
ATOM 643 N N . ASP A 1 87 ? 3.980 -16.642 31.235 1.00 29.54 109 ASP A N 1
ATOM 644 C CA . ASP A 1 87 ? 2.719 -15.925 31.078 1.00 30.29 109 ASP A CA 1
ATOM 645 C C . ASP A 1 87 ? 2.954 -14.799 30.077 1.00 26.97 109 ASP A C 1
ATOM 646 O O . ASP A 1 87 ? 3.887 -14.020 30.217 1.00 22.98 109 ASP A O 1
ATOM 651 N N . SER A 1 88 ? 2.115 -14.711 29.060 1.00 29.06 110 SER A N 1
ATOM 652 C CA . SER A 1 88 ? 2.371 -13.752 28.000 1.00 21.76 110 SER A CA 1
ATOM 653 C C . SER A 1 88 ? 1.118 -12.991 27.632 1.00 23.51 110 SER A C 1
ATOM 654 O O . SER A 1 88 ? 0.003 -13.439 27.894 1.00 23.00 110 SER A O 1
ATOM 657 N N . ARG A 1 89 ? 1.298 -11.832 27.017 1.00 20.18 111 ARG A N 1
ATOM 658 C CA . ARG A 1 89 ? 0.154 -11.095 26.498 1.00 17.46 111 ARG A CA 1
ATOM 659 C C . ARG A 1 89 ? 0.456 -10.751 25.056 1.00 16.84 111 ARG A C 1
ATOM 660 O O . ARG A 1 89 ? 1.595 -10.421 24.716 1.00 22.24 111 ARG A O 1
ATOM 668 N N . LEU A 1 90 ? -0.579 -10.820 24.222 1.00 27.37 112 LEU A N 1
ATOM 669 C CA . LEU A 1 90 ? -0.437 -10.686 22.783 1.00 20.87 112 LEU A CA 1
ATOM 670 C C . LEU A 1 90 ? -1.463 -9.728 22.227 1.00 26.03 112 LEU A C 1
ATOM 671 O O . LEU A 1 90 ? -2.578 -9.630 22.747 1.00 24.27 112 LEU A O 1
ATOM 676 N N . ILE A 1 91 ? -1.090 -9.026 21.161 1.00 24.87 113 ILE A N 1
ATOM 677 C CA . ILE A 1 91 ? -2.094 -8.430 20.280 1.00 25.09 113 ILE A CA 1
ATOM 678 C C . ILE A 1 91 ? -2.504 -9.492 19.265 1.00 26.72 113 ILE A C 1
ATOM 679 O O . ILE A 1 91 ? -1.658 -10.089 18.592 1.00 20.10 113 ILE A O 1
ATOM 684 N N . GLU A 1 92 ? -3.802 -9.748 19.179 1.00 24.71 114 GLU A N 1
ATOM 685 C CA . GLU A 1 92 ? -4.337 -10.666 18.186 1.00 22.95 114 GLU A CA 1
ATOM 686 C C . GLU A 1 92 ? -5.059 -9.876 17.094 1.00 29.69 114 GLU A C 1
ATOM 687 O O . GLU A 1 92 ? -6.005 -9.140 17.369 1.00 23.18 114 GLU A O 1
ATOM 693 N N . LEU A 1 93 ? -4.601 -10.036 15.854 1.00 22.90 115 LEU A N 1
ATOM 694 C CA . LEU A 1 93 ? -5.146 -9.297 14.722 1.00 25.00 115 LEU A CA 1
ATOM 695 C C . LEU A 1 93 ? -5.793 -10.257 13.717 1.00 21.77 115 LEU A C 1
ATOM 696 O O . LEU A 1 93 ? -5.112 -11.055 13.080 1.00 18.59 115 LEU A O 1
ATOM 701 N N . ALA A 1 94 ? -7.114 -10.180 13.596 1.00 29.86 116 ALA A N 1
ATOM 702 C CA . ALA A 1 94 ? -7.863 -11.075 12.726 1.00 31.20 116 ALA A CA 1
ATOM 703 C C . ALA A 1 94 ? -7.907 -10.575 11.288 1.00 31.78 116 ALA A C 1
ATOM 704 O O . ALA A 1 94 ? -7.653 -9.401 11.007 1.00 28.38 116 ALA A O 1
ATOM 706 N N . HIS A 1 95 ? -8.245 -11.490 10.386 1.00 29.28 117 HIS A N 1
ATOM 707 C CA . HIS A 1 95 ? -8.339 -11.210 8.959 1.00 26.30 117 HIS A CA 1
ATOM 708 C C . HIS A 1 95 ? -9.132 -9.937 8.660 1.00 26.51 117 HIS A C 1
ATOM 709 O O . HIS A 1 95 ? -8.657 -9.063 7.932 1.00 25.43 117 HIS A O 1
ATOM 716 N N . ASP A 1 96 ? -10.337 -9.842 9.223 1.00 26.05 118 ASP A N 1
ATOM 717 C CA . ASP A 1 96 ? -11.201 -8.677 9.035 1.00 31.11 118 ASP A CA 1
ATOM 718 C C . ASP A 1 96 ? -10.594 -7.407 9.620 1.00 31.09 118 ASP A C 1
ATOM 719 O O . ASP A 1 96 ? -10.742 -6.321 9.041 1.00 22.36 118 ASP A O 1
ATOM 724 N N . ASP A 1 97 ? -9.918 -7.547 10.766 1.00 25.97 119 ASP A N 1
ATOM 725 C CA . ASP A 1 97 ? -9.247 -6.423 11.409 1.00 26.27 119 ASP A CA 1
ATOM 726 C C . ASP A 1 97 ? -8.188 -5.874 10.461 1.00 28.45 119 ASP A C 1
ATOM 727 O O . ASP A 1 97 ? -8.058 -4.664 10.286 1.00 29.53 119 ASP A O 1
ATOM 732 N N . PHE A 1 98 ? -7.415 -6.774 9.860 1.00 24.94 120 PHE A N 1
ATOM 733 C CA . PHE A 1 98 ? -6.354 -6.356 8.959 1.00 30.71 120 PHE A CA 1
ATOM 734 C C . PHE A 1 98 ? -6.935 -5.650 7.734 1.00 32.52 120 PHE A C 1
ATOM 735 O O . PHE A 1 98 ? -6.402 -4.625 7.293 1.00 28.91 120 PHE A O 1
ATOM 743 N N . GLN A 1 99 ? -8.034 -6.180 7.199 1.00 24.60 121 GLN A N 1
ATOM 744 C CA . GLN A 1 99 ? -8.672 -5.511 6.072 1.00 34.20 121 GLN A CA 1
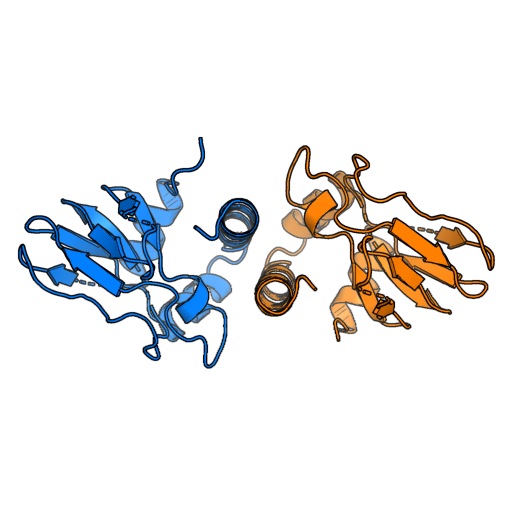ATOM 745 C C . GLN A 1 99 ? -9.133 -4.107 6.462 1.00 34.78 121 GLN A C 1
ATOM 746 O O . GLN A 1 99 ? -9.012 -3.174 5.665 1.00 26.61 121 GLN A O 1
ATOM 752 N N . ARG A 1 100 ? -9.640 -3.953 7.690 1.00 30.10 122 ARG A N 1
ATOM 753 C CA . ARG A 1 100 ? -10.049 -2.631 8.164 1.00 27.50 122 ARG A CA 1
ATOM 754 C C . ARG A 1 100 ? -8.857 -1.688 8.221 1.00 33.57 122 ARG A C 1
ATOM 755 O O . ARG A 1 100 ? -8.953 -0.521 7.828 1.00 38.24 122 ARG A O 1
ATOM 763 N N . LEU A 1 101 ? -7.732 -2.220 8.695 1.00 26.82 123 LEU A N 1
ATOM 764 C CA . LEU A 1 101 ? -6.484 -1.470 8.846 1.00 27.82 123 LEU A CA 1
ATOM 765 C C . LEU A 1 101 ? -5.957 -0.963 7.506 1.00 20.65 123 LEU A C 1
ATOM 766 O O . LEU A 1 101 ? -5.566 0.195 7.376 1.00 26.32 123 LEU A O 1
ATOM 771 N N . VAL A 1 102 ? -5.951 -1.849 6.514 1.00 21.37 124 VAL A N 1
ATOM 772 C CA . VAL A 1 102 ? -5.533 -1.495 5.166 1.00 31.84 124 VAL A CA 1
ATOM 773 C C . VAL A 1 102 ? -6.365 -0.328 4.656 1.00 33.40 124 VAL A C 1
ATOM 774 O O . VAL A 1 102 ? -5.831 0.631 4.105 1.00 37.14 124 VAL A O 1
ATOM 778 N N . ASP A 1 103 ? -7.677 -0.418 4.852 1.00 37.10 125 ASP A N 1
ATOM 779 C CA . ASP A 1 103 ? -8.602 0.584 4.337 1.00 42.35 125 ASP A CA 1
ATOM 780 C C . ASP A 1 103 ? -8.403 1.931 5.011 1.00 49.55 125 ASP A C 1
ATOM 781 O O . ASP A 1 103 ? -8.511 2.977 4.371 1.00 51.44 125 ASP A O 1
ATOM 786 N N . HIS A 1 104 ? -8.118 1.909 6.307 1.00 47.24 126 HIS A N 1
ATOM 787 C CA . HIS A 1 104 ? -7.956 3.154 7.050 1.00 41.55 126 HIS A CA 1
ATOM 788 C C . HIS A 1 104 ? -6.546 3.738 6.925 1.00 29.26 126 HIS A C 1
ATOM 789 O O . HIS A 1 104 ? -6.369 4.962 6.924 1.00 34.27 126 HIS A O 1
ATOM 796 N N . ASP A 1 105 ? -5.543 2.871 6.818 1.00 24.61 127 ASP A N 1
ATOM 797 C CA . ASP A 1 105 ? -4.172 3.360 6.740 1.00 31.66 127 ASP A CA 1
ATOM 798 C C . ASP A 1 105 ? -3.291 2.510 5.827 1.00 32.34 127 ASP A C 1
ATOM 799 O O . ASP A 1 105 ? -2.385 1.803 6.300 1.00 25.13 127 ASP A O 1
ATOM 804 N N . PRO A 1 106 ? -3.535 2.607 4.511 1.00 26.23 128 PRO A N 1
ATOM 805 C CA . PRO A 1 106 ? -2.815 1.765 3.564 1.00 23.89 128 PRO A CA 1
ATOM 806 C C . PRO A 1 106 ? -1.325 1.999 3.618 1.00 24.25 128 PRO A C 1
ATOM 807 O O . PRO A 1 106 ? -0.569 1.043 3.420 1.00 20.50 128 PRO A O 1
ATOM 811 N N . SER A 1 107 ? -0.909 3.233 3.886 1.00 21.71 129 SER A N 1
ATOM 812 C CA . SER A 1 107 ? 0.512 3.556 3.892 1.00 21.59 129 SER A CA 1
ATOM 813 C C . SER A 1 107 ? 1.232 2.826 5.034 1.00 34.55 129 SER A C 1
ATOM 814 O O . SER A 1 107 ? 2.328 2.284 4.849 1.00 25.05 129 SER A O 1
ATOM 825 N N . VAL A 1 109 ? 0.303 0.078 6.498 1.00 21.74 131 VAL A N 1
ATOM 826 C CA . VAL A 1 109 ? 0.275 -1.342 6.147 1.00 25.36 131 VAL A CA 1
ATOM 827 C C . VAL A 1 109 ? 1.321 -1.706 5.081 1.00 22.96 131 VAL A C 1
ATOM 828 O O . VAL A 1 109 ? 1.980 -2.744 5.174 1.00 22.23 131 VAL A O 1
ATOM 832 N N . ALA A 1 110 ? 1.482 -0.849 4.077 1.00 24.94 132 ALA A N 1
ATOM 833 C CA . ALA A 1 110 ? 2.450 -1.130 3.014 1.00 27.05 132 ALA A CA 1
ATOM 834 C C . ALA A 1 110 ? 3.848 -1.205 3.595 1.00 19.82 132 ALA A C 1
ATOM 835 O O . ALA A 1 110 ? 4.646 -2.077 3.241 1.00 23.23 132 ALA A O 1
ATOM 837 N N . HIS A 1 111 ? 4.147 -0.274 4.497 1.00 20.12 133 HIS A N 1
ATOM 838 C CA . HIS A 1 111 ? 5.448 -0.260 5.147 1.00 24.59 133 HIS A CA 1
ATOM 839 C C . HIS A 1 111 ? 5.634 -1.539 5.971 1.00 24.45 133 HIS A C 1
ATOM 840 O O . HIS A 1 111 ? 6.705 -2.185 5.946 1.00 19.55 133 HIS A O 1
ATOM 847 N N . PHE A 1 112 ? 4.578 -1.931 6.677 1.00 20.48 134 PHE A N 1
ATOM 848 C CA . PHE A 1 112 ? 4.633 -3.175 7.428 1.00 20.96 134 PHE A CA 1
ATOM 849 C C . PHE A 1 112 ? 4.820 -4.378 6.499 1.00 25.60 134 PHE A C 1
ATOM 850 O O . PHE A 1 112 ? 5.615 -5.270 6.795 1.00 26.29 134 PHE A O 1
ATOM 858 N N . LEU A 1 113 ? 4.077 -4.420 5.391 1.00 16.48 135 LEU A N 1
ATOM 859 C CA . LEU A 1 113 ? 4.163 -5.579 4.497 1.00 16.94 135 LEU A CA 1
ATOM 860 C C . LEU A 1 113 ? 5.552 -5.692 3.874 1.00 20.01 135 LEU A C 1
ATOM 861 O O . LEU A 1 113 ? 6.087 -6.783 3.638 1.00 24.05 135 LEU A O 1
ATOM 866 N N . ARG A 1 114 ? 6.120 -4.540 3.575 1.00 24.21 136 ARG A N 1
ATOM 867 C CA . ARG A 1 114 ? 7.466 -4.458 3.056 1.00 22.56 136 ARG A CA 1
ATOM 868 C C . ARG A 1 114 ? 8.465 -5.053 4.055 1.00 33.23 136 ARG A C 1
ATOM 869 O O . ARG A 1 114 ? 9.297 -5.891 3.689 1.00 26.21 136 ARG A O 1
ATOM 877 N N . ARG A 1 115 ? 8.378 -4.620 5.315 1.00 24.60 137 ARG A N 1
ATOM 878 C CA . ARG A 1 115 ? 9.221 -5.180 6.355 1.00 28.79 137 ARG A CA 1
ATOM 879 C C . ARG A 1 115 ? 8.984 -6.679 6.538 1.00 24.74 137 ARG A C 1
ATOM 880 O O . ARG A 1 115 ? 9.918 -7.413 6.813 1.00 26.39 137 ARG A O 1
ATOM 888 N N . SER A 1 116 ? 7.747 -7.133 6.364 1.00 24.57 138 SER A N 1
ATOM 889 C CA . SER A 1 116 ? 7.454 -8.563 6.435 1.00 26.64 138 SER A CA 1
ATOM 890 C C . SER A 1 116 ? 8.216 -9.378 5.387 1.00 28.24 138 SER A C 1
ATOM 891 O O . SER A 1 116 ? 8.825 -10.407 5.702 1.00 27.57 138 SER A O 1
ATOM 894 N N . ILE A 1 117 ? 8.144 -8.930 4.135 1.00 32.38 139 ILE A N 1
ATOM 895 C CA . ILE A 1 117 ? 8.831 -9.602 3.027 1.00 27.36 139 ILE A CA 1
ATOM 896 C C . ILE A 1 117 ? 10.326 -9.793 3.300 1.00 27.85 139 ILE A C 1
ATOM 897 O O . ILE A 1 117 ? 10.853 -10.882 3.108 1.00 30.75 139 ILE A O 1
ATOM 902 N N . VAL A 1 118 ? 10.993 -8.736 3.761 1.00 26.54 140 VAL A N 1
ATOM 903 C CA . VAL A 1 118 ? 12.395 -8.830 4.128 1.00 28.52 140 VAL A CA 1
ATOM 904 C C . VAL A 1 118 ? 12.606 -9.917 5.187 1.00 41.18 140 VAL A C 1
ATOM 905 O O . VAL A 1 118 ? 13.481 -10.767 5.040 1.00 39.15 140 VAL A O 1
ATOM 909 N N . ARG A 1 119 ? 11.783 -9.905 6.235 1.00 36.63 141 ARG A N 1
ATOM 910 C CA . ARG A 1 119 ? 11.911 -10.885 7.306 1.00 46.76 141 ARG A CA 1
ATOM 911 C C . ARG A 1 119 ? 11.726 -12.302 6.757 1.00 40.17 141 ARG A C 1
ATOM 912 O O . ARG A 1 119 ? 12.521 -13.192 7.041 1.00 41.63 141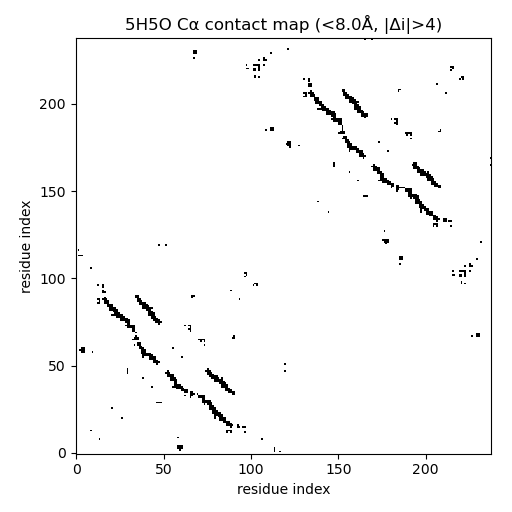 ARG A O 1
ATOM 920 N N . VAL A 1 120 ? 10.697 -12.488 5.940 1.00 42.80 142 VAL A N 1
ATOM 921 C CA . VAL A 1 120 ? 10.321 -13.807 5.445 1.00 43.20 142 VAL A CA 1
ATOM 922 C C . VAL A 1 120 ? 11.307 -14.377 4.421 1.00 50.64 142 VAL A C 1
ATOM 923 O O . VAL A 1 120 ? 11.546 -15.585 4.387 1.00 43.15 142 VAL A O 1
ATOM 927 N N . VAL A 1 121 ? 11.887 -13.516 3.593 1.00 69.79 143 VAL A N 1
ATOM 928 C CA . VAL A 1 121 ? 12.915 -13.969 2.662 1.00 75.07 143 VAL A CA 1
ATOM 929 C C . VAL A 1 121 ? 14.159 -14.379 3.449 1.00 74.75 143 VAL A C 1
ATOM 930 O O . VAL A 1 121 ? 14.909 -15.269 3.036 1.00 76.90 143 VAL A O 1
ATOM 934 N N . ASN A 1 122 ? 14.331 -13.764 4.614 1.00 58.78 144 ASN A N 1
ATOM 935 C CA . ASN A 1 122 ? 15.420 -14.110 5.515 1.00 71.06 144 ASN A CA 1
ATOM 936 C C . ASN A 1 122 ? 14.998 -15.112 6.594 1.00 75.32 144 ASN A C 1
ATOM 937 O O . ASN A 1 122 ? 15.579 -15.139 7.677 1.00 77.21 144 ASN A O 1
ATOM 942 N N . ASN A 1 123 ? 14.004 -15.945 6.291 1.00 69.22 145 ASN A N 1
ATOM 943 C CA . ASN A 1 123 ? 13.520 -16.934 7.259 1.00 73.55 145 ASN A CA 1
ATOM 944 C C . ASN A 1 123 ? 13.615 -18.398 6.806 1.00 80.73 145 ASN A C 1
ATOM 945 O O . ASN A 1 123 ? 14.472 -18.750 5.998 1.00 78.49 145 ASN A O 1
ATOM 950 N N . GLU A 1 124 ? 12.739 -19.243 7.344 1.00 96.80 146 GLU A N 1
ATOM 951 C CA . GLU A 1 124 ? 12.799 -20.684 7.111 1.00 101.84 146 GLU A CA 1
ATOM 952 C C . GLU A 1 124 ? 13.977 -21.320 7.841 1.00 105.55 146 GLU A C 1
ATOM 953 O O . GLU A 1 124 ? 15.125 -21.177 7.422 1.00 101.37 146 GLU A O 1
ATOM 959 N N . GLN A 1 125 ? 13.673 -22.034 8.920 1.00 112.87 147 GLN A N 1
ATOM 960 C CA . GLN A 1 125 ? 14.691 -22.703 9.716 1.00 121.44 147 GLN A CA 1
ATOM 961 C C . GLN A 1 125 ? 14.922 -24.128 9.225 1.00 127.37 147 GLN A C 1
ATOM 962 O O . GLN A 1 125 ? 15.163 -24.355 8.037 1.00 130.62 147 GLN A O 1
ATOM 968 N N . HIS B 1 3 ? 0.813 -18.289 -11.554 1.00 112.75 25 HIS B N 1
ATOM 969 C CA . HIS B 1 3 ? 1.563 -17.258 -12.267 1.00 106.51 25 HIS B CA 1
ATOM 970 C C . HIS B 1 3 ? 1.283 -15.861 -11.711 1.00 93.23 25 HIS B C 1
ATOM 971 O O . HIS B 1 3 ? 0.249 -15.626 -11.092 1.00 91.70 25 HIS B O 1
ATOM 978 N N . ALA B 1 4 ? 2.218 -14.946 -11.941 1.00 81.25 26 ALA B N 1
ATOM 979 C CA . ALA B 1 4 ? 2.154 -13.591 -11.398 1.00 75.76 26 ALA B CA 1
ATOM 980 C C . ALA B 1 4 ? 0.887 -12.836 -11.790 1.00 73.97 26 ALA B C 1
ATOM 981 O O . ALA B 1 4 ? -0.132 -12.912 -11.107 1.00 83.09 26 ALA B O 1
ATOM 983 N N . LEU B 1 5 ? 0.970 -12.103 -12.892 1.00 65.25 27 LEU B N 1
ATOM 984 C CA . LEU B 1 5 ? -0.127 -11.254 -13.375 1.00 58.16 27 LEU B CA 1
ATOM 985 C C . LEU B 1 5 ? -0.479 -10.051 -12.488 1.00 46.53 27 LEU B C 1
ATOM 986 O O . LEU B 1 5 ? -1.033 -10.175 -11.394 1.00 44.34 27 LEU B O 1
ATOM 999 N N . THR B 1 7 ? -2.638 -6.473 -12.044 1.00 27.67 29 THR B N 1
ATOM 1000 C CA . THR B 1 7 ? -3.944 -5.955 -12.446 1.00 21.13 29 THR B CA 1
ATOM 1001 C C . THR B 1 7 ? -3.750 -4.896 -13.549 1.00 12.21 29 THR B C 1
ATOM 1002 O O . THR B 1 7 ? -2.608 -4.461 -13.830 1.00 12.90 29 THR B O 1
ATOM 1006 N N . ALA B 1 8 ? -4.845 -4.493 -14.173 1.00 22.22 30 ALA B N 1
ATOM 1007 C CA . ALA B 1 8 ? -4.785 -3.480 -15.223 1.00 27.77 30 ALA B CA 1
ATOM 1008 C C . ALA B 1 8 ? -4.297 -2.154 -14.605 1.00 30.51 30 ALA B C 1
ATOM 1009 O O . ALA B 1 8 ? -3.491 -1.435 -15.190 1.00 24.16 30 ALA B O 1
ATOM 1011 N N . GLU B 1 9 ? -4.775 -1.860 -13.401 1.00 25.90 31 GLU B N 1
ATOM 1012 C CA . GLU B 1 9 ? -4.388 -0.645 -12.701 1.00 27.17 31 GLU B CA 1
ATOM 1013 C C . GLU B 1 9 ? -2.889 -0.610 -12.420 1.00 24.52 31 GLU B C 1
ATOM 1014 O O . GLU B 1 9 ? -2.219 0.399 -12.657 1.00 29.92 31 GLU B O 1
ATOM 1020 N N . GLU B 1 10 ? -2.372 -1.719 -11.900 1.00 19.90 32 GLU B N 1
ATOM 1021 C CA . GLU B 1 10 ? -0.931 -1.875 -11.694 1.00 24.70 32 GLU B CA 1
ATOM 1022 C C . GLU B 1 10 ? -0.107 -1.713 -12.974 1.00 23.42 32 GLU B C 1
ATOM 1023 O O . GLU B 1 10 ? 0.957 -1.084 -12.974 1.00 22.59 32 GLU B O 1
ATOM 1029 N N . LEU B 1 11 ? -0.584 -2.302 -14.065 1.00 23.15 33 LEU B N 1
ATOM 1030 C CA . LEU B 1 11 ? 0.176 -2.269 -15.302 1.00 24.71 33 LEU B CA 1
ATOM 1031 C C . LEU B 1 11 ? 0.310 -0.820 -15.717 1.00 19.41 33 LEU B C 1
ATOM 1032 O O . LEU B 1 11 ? 1.412 -0.356 -16.008 1.00 20.06 33 LEU B O 1
ATOM 1037 N N . ALA B 1 12 ? -0.813 -0.104 -15.712 1.00 16.50 34 ALA B N 1
ATOM 1038 C CA . ALA B 1 12 ? -0.807 1.282 -16.135 1.00 18.81 34 ALA B CA 1
ATOM 1039 C C . ALA B 1 12 ? 0.084 2.120 -15.228 1.00 29.21 34 ALA B C 1
ATOM 1040 O O . ALA B 1 12 ? 0.928 2.878 -15.709 1.00 21.98 34 ALA B O 1
ATOM 1042 N N . PHE B 1 13 ? -0.073 1.964 -13.917 1.00 24.04 35 PHE B N 1
ATOM 1043 C CA . PHE B 1 13 ? 0.676 2.821 -13.002 1.00 23.72 35 PHE B CA 1
ATOM 1044 C C . PHE B 1 13 ? 2.165 2.487 -12.919 1.00 13.74 35 PHE B C 1
ATOM 1045 O O . PHE B 1 13 ? 2.993 3.398 -12.867 1.00 23.56 35 PHE B O 1
ATOM 1053 N N . PHE B 1 14 ? 2.503 1.197 -12.907 1.00 18.40 36 PHE B N 1
ATOM 1054 C CA . PHE B 1 14 ? 3.904 0.794 -12.843 1.00 21.70 36 PHE B CA 1
ATOM 1055 C C . PHE B 1 14 ? 4.618 1.266 -14.099 1.00 24.09 36 PHE B C 1
ATOM 1056 O O . PHE B 1 14 ? 5.768 1.694 -14.041 1.00 21.50 36 PHE B O 1
ATOM 1064 N N . ALA B 1 15 ? 3.927 1.161 -15.235 1.00 24.54 37 ALA B N 1
ATOM 1065 C CA . ALA B 1 15 ? 4.455 1.659 -16.505 1.00 23.56 37 ALA B CA 1
ATOM 1066 C C . ALA B 1 15 ? 4.725 3.171 -16.479 1.00 22.31 37 ALA B C 1
ATOM 1067 O O . ALA B 1 15 ? 5.743 3.636 -16.986 1.00 30.20 37 ALA B O 1
ATOM 1069 N N . ARG B 1 16 ? 3.816 3.945 -15.903 1.00 24.01 38 ARG B N 1
ATOM 1070 C CA . ARG B 1 16 ? 4.020 5.389 -15.849 1.00 20.51 38 ARG B CA 1
ATOM 1071 C C . ARG B 1 16 ? 5.115 5.810 -14.863 1.00 24.59 38 ARG B C 1
ATOM 1072 O O . ARG B 1 16 ? 5.902 6.714 -15.150 1.00 25.56 38 ARG B O 1
ATOM 1080 N N . PHE B 1 17 ? 5.183 5.133 -13.719 1.00 24.22 39 PHE B N 1
ATOM 1081 C CA . PHE B 1 17 ? 6.174 5.474 -12.697 1.00 27.91 39 PHE B CA 1
ATOM 1082 C C . PHE B 1 17 ? 7.543 4.913 -13.046 1.00 27.60 39 PHE B C 1
ATOM 1083 O O . PHE B 1 17 ? 8.568 5.486 -12.698 1.00 26.09 39 PHE B O 1
ATOM 1091 N N . GLY B 1 18 ? 7.554 3.801 -13.768 1.00 26.04 40 GLY B N 1
ATOM 1092 C CA . GLY B 1 18 ? 8.804 3.202 -14.197 1.00 31.98 40 GLY B CA 1
ATOM 1093 C C . GLY B 1 18 ? 9.177 3.633 -15.600 1.00 35.52 40 GLY B C 1
ATOM 1094 O O . GLY B 1 18 ? 8.976 4.793 -15.973 1.00 34.95 40 GLY B O 1
ATOM 1095 N N . ARG B 1 19 ? 9.730 2.701 -16.370 1.00 33.95 41 ARG B N 1
ATOM 1096 C CA . ARG B 1 19 ? 10.021 2.938 -17.775 1.00 29.60 41 ARG B CA 1
ATOM 1097 C C . ARG B 1 19 ? 10.120 1.639 -18.567 1.00 33.76 41 ARG B C 1
ATOM 1098 O O . ARG B 1 19 ? 10.215 0.554 -17.997 1.00 38.07 41 ARG B O 1
ATOM 1114 N N . ARG B 1 21 ? 11.679 -1.059 -21.465 1.00 26.05 43 ARG B N 1
ATOM 1115 C CA . ARG B 1 21 ? 12.994 -1.606 -21.776 1.00 31.64 43 ARG B CA 1
ATOM 1116 C C . ARG B 1 21 ? 12.810 -2.702 -22.826 1.00 34.06 43 ARG B C 1
ATOM 1117 O O . ARG B 1 21 ? 11.980 -3.605 -22.664 1.00 33.47 43 ARG B O 1
ATOM 1125 N N . GLU B 1 22 ? 13.556 -2.597 -23.919 1.00 25.58 44 GLU B N 1
ATOM 1126 C CA . GLU B 1 22 ? 13.523 -3.607 -24.967 1.00 27.26 44 GLU B CA 1
ATOM 1127 C C . GLU B 1 22 ? 14.705 -4.519 -24.776 1.00 28.07 44 GLU B C 1
ATOM 1128 O O . GLU B 1 22 ? 15.783 -4.073 -24.402 1.00 33.32 44 GLU B O 1
ATOM 1134 N N . ILE B 1 23 ? 14.509 -5.802 -25.010 1.00 28.37 45 ILE B N 1
ATOM 1135 C CA . ILE B 1 23 ? 15.603 -6.732 -24.844 1.00 29.28 45 ILE B CA 1
ATOM 1136 C C . ILE B 1 23 ? 15.500 -7.829 -25.891 1.00 29.54 45 ILE B C 1
ATOM 1137 O O . ILE B 1 23 ? 14.429 -8.407 -26.108 1.00 23.75 45 ILE B O 1
ATOM 1142 N N . ALA B 1 24 ? 16.608 -8.085 -26.573 1.00 36.54 46 ALA B N 1
ATOM 1143 C CA . ALA B 1 24 ? 16.573 -8.978 -27.725 1.00 35.91 46 ALA B CA 1
ATOM 1144 C C . ALA B 1 24 ? 16.565 -10.439 -27.315 1.00 32.18 46 ALA B C 1
ATOM 1145 O O . ALA B 1 24 ? 16.998 -10.793 -26.209 1.00 38.86 46 ALA B O 1
ATOM 1147 N N . ALA B 1 25 ? 16.052 -11.273 -28.212 1.00 28.07 47 ALA B N 1
ATOM 1148 C CA . ALA B 1 25 ? 16.113 -12.718 -28.085 1.00 31.38 47 ALA B CA 1
ATOM 1149 C C . ALA B 1 25 ? 17.535 -13.169 -27.771 1.00 40.27 47 ALA B C 1
ATOM 1150 O O . ALA B 1 25 ? 18.473 -12.837 -28.495 1.00 46.42 47 ALA B O 1
ATOM 1152 N N . GLY B 1 26 ? 17.692 -13.910 -26.676 1.00 37.01 48 GLY B N 1
ATOM 1153 C CA . GLY B 1 26 ? 18.986 -14.432 -26.280 1.00 33.91 48 GLY B CA 1
ATOM 1154 C C . GLY B 1 26 ? 19.759 -13.557 -25.314 1.00 37.59 48 GLY B C 1
ATOM 1155 O O . GLY B 1 26 ? 20.734 -14.006 -24.714 1.00 44.13 48 GLY B O 1
ATOM 1156 N N . GLN B 1 27 ? 19.332 -12.309 -25.146 1.00 37.52 49 GLN B N 1
ATOM 1157 C CA . GLN B 1 27 ? 20.055 -11.389 -24.268 1.00 28.58 49 GLN B CA 1
ATOM 1158 C C . GLN B 1 27 ? 19.769 -11.623 -22.793 1.00 27.03 49 GLN B C 1
ATOM 1159 O O . GLN B 1 27 ? 18.642 -11.922 -22.401 1.00 30.92 49 GLN B O 1
ATOM 1165 N N . ALA B 1 28 ? 20.799 -11.453 -21.974 1.00 32.18 50 ALA B N 1
ATOM 1166 C CA . ALA B 1 28 ? 20.655 -11.564 -20.536 1.00 39.54 50 ALA B CA 1
ATOM 1167 C C . ALA B 1 28 ? 20.176 -10.233 -19.974 1.00 41.31 50 ALA B C 1
ATOM 1168 O O . ALA B 1 28 ? 20.603 -9.167 -20.435 1.00 39.80 50 ALA B O 1
ATOM 1170 N N . LEU B 1 29 ? 19.289 -10.302 -18.984 1.00 33.92 51 LEU B N 1
ATOM 1171 C CA . LEU B 1 29 ? 18.802 -9.120 -18.281 1.00 32.67 51 LEU B CA 1
ATOM 1172 C C . LEU B 1 29 ? 19.608 -8.927 -16.994 1.00 35.39 51 LEU B C 1
ATOM 1173 O O . LEU B 1 29 ? 20.037 -7.815 -16.654 1.00 30.16 51 LEU B O 1
ATOM 1178 N N . PHE B 1 30 ? 19.796 -10.033 -16.283 1.00 23.96 52 PHE B N 1
ATOM 1179 C CA . PHE B 1 30 ? 20.717 -10.098 -15.168 1.00 26.34 52 PHE B CA 1
ATOM 1180 C C . PHE B 1 30 ? 21.102 -11.547 -14.884 1.00 32.04 52 PHE B C 1
ATOM 1181 O O . PHE B 1 30 ? 20.414 -12.490 -15.319 1.00 28.15 52 PHE B O 1
ATOM 1189 N N . GLU B 1 31 ? 22.207 -11.707 -14.154 1.00 29.60 53 GLU B N 1
ATOM 1190 C CA . GLU B 1 31 ? 22.724 -13.017 -13.770 1.00 32.26 53 GLU B CA 1
ATOM 1191 C C . GLU B 1 31 ? 22.333 -13.388 -12.362 1.00 33.21 53 GLU B C 1
ATOM 1192 O O . GLU B 1 31 ? 22.190 -12.517 -11.491 1.00 30.62 53 GLU B O 1
ATOM 1198 N N . ARG B 1 32 ? 22.190 -14.691 -12.135 1.00 34.99 54 ARG B N 1
ATOM 1199 C CA . ARG B 1 32 ? 21.890 -15.208 -10.810 1.00 32.71 54 ARG B CA 1
ATOM 1200 C C . ARG B 1 32 ? 23.024 -14.831 -9.863 1.00 35.55 54 ARG B C 1
ATOM 1201 O O . ARG B 1 32 ? 24.197 -14.851 -10.245 1.00 37.02 54 ARG B O 1
ATOM 1209 N N . GLY B 1 33 ? 22.670 -14.457 -8.638 1.00 36.78 55 GLY B N 1
ATOM 1210 C CA . GLY B 1 33 ? 23.662 -14.095 -7.645 1.00 42.61 55 GLY B CA 1
ATOM 1211 C C . GLY B 1 33 ? 24.101 -12.645 -7.704 1.00 45.16 55 GLY B C 1
ATOM 1212 O O . GLY B 1 33 ? 24.918 -12.216 -6.893 1.00 50.93 55 GLY B O 1
ATOM 1213 N N . ALA B 1 34 ? 23.560 -11.885 -8.652 1.00 38.91 56 ALA B N 1
ATOM 1214 C CA . ALA B 1 34 ? 23.959 -10.494 -8.815 1.00 35.56 56 ALA B CA 1
ATOM 1215 C C . ALA B 1 34 ? 23.145 -9.549 -7.935 1.00 39.44 56 ALA B C 1
ATOM 1216 O O . ALA B 1 34 ? 22.030 -9.862 -7.523 1.00 36.62 56 ALA B O 1
ATOM 1218 N N . VAL B 1 35 ? 23.736 -8.397 -7.638 1.00 37.28 57 VAL B N 1
ATOM 1219 C CA . VAL B 1 35 ? 23.048 -7.319 -6.956 1.00 38.16 57 VAL B CA 1
ATOM 1220 C C . VAL B 1 35 ? 21.976 -6.819 -7.925 1.00 34.00 57 VAL B C 1
ATOM 1221 O O . VAL B 1 35 ? 22.080 -7.038 -9.122 1.00 34.63 57 VAL B O 1
ATOM 1225 N N . GLY B 1 36 ? 20.934 -6.172 -7.424 1.00 39.65 58 GLY B N 1
ATOM 1226 C CA . GLY B 1 36 ? 19.870 -5.707 -8.301 1.00 29.07 58 GLY B CA 1
ATOM 1227 C C . GLY B 1 36 ? 18.731 -5.126 -7.498 1.00 23.65 58 GLY B C 1
ATOM 1228 O O . GLY B 1 36 ? 18.200 -5.787 -6.619 1.00 32.14 58 GLY B O 1
ATOM 1229 N N . THR B 1 37 ? 18.350 -3.892 -7.799 1.00 29.12 59 THR B N 1
ATOM 1230 C CA . THR B 1 37 ? 17.376 -3.192 -6.975 1.00 32.54 59 THR B CA 1
ATOM 1231 C C . THR B 1 37 ? 16.135 -2.765 -7.772 1.00 32.41 59 THR B C 1
ATOM 1232 O O . THR B 1 37 ? 15.278 -2.057 -7.259 1.00 30.15 59 THR B O 1
ATOM 1236 N N . GLN B 1 38 ? 16.034 -3.198 -9.023 1.00 18.60 60 GLN B N 1
ATOM 1237 C CA . GLN B 1 38 ? 14.831 -2.905 -9.794 1.00 27.18 60 GLN B CA 1
ATOM 1238 C C . GLN B 1 38 ? 14.047 -4.176 -10.038 1.00 24.19 60 GLN B C 1
ATOM 1239 O O . GLN B 1 38 ? 14.626 -5.262 -10.082 1.00 30.08 60 GLN B O 1
ATOM 1253 N N . PHE B 1 40 ? 10.815 -5.993 -12.588 1.00 20.16 62 PHE B N 1
ATOM 1254 C CA . PHE B 1 40 ? 10.369 -5.960 -13.988 1.00 22.67 62 PHE B CA 1
ATOM 1255 C C . PHE B 1 40 ? 8.986 -6.558 -14.194 1.00 23.42 62 PHE B C 1
ATOM 1256 O O . PHE B 1 40 ? 8.581 -7.466 -13.477 1.00 22.93 62 PHE B O 1
ATOM 1264 N N . ILE B 1 41 ? 8.267 -6.040 -15.187 1.00 21.99 63 ILE B N 1
ATOM 1265 C CA . ILE B 1 41 ? 7.029 -6.676 -15.639 1.00 22.40 63 ILE B CA 1
ATOM 1266 C C . ILE B 1 41 ? 7.145 -6.975 -17.137 1.00 23.64 63 ILE B C 1
ATOM 1267 O O . ILE B 1 41 ? 7.504 -6.106 -17.934 1.00 22.45 63 ILE B O 1
ATOM 1272 N N . VAL B 1 42 ? 6.878 -8.215 -17.514 1.00 27.92 64 VAL B N 1
ATOM 1273 C CA . VAL B 1 42 ? 6.869 -8.574 -18.925 1.00 17.79 64 VAL B CA 1
ATOM 1274 C C . VAL B 1 42 ? 5.608 -7.993 -19.557 1.00 19.42 64 VAL B C 1
ATOM 1275 O O . VAL B 1 42 ? 4.510 -8.199 -19.048 1.00 19.92 64 VAL B O 1
ATOM 1279 N N . VAL B 1 43 ? 5.745 -7.269 -20.662 1.00 18.14 65 VAL B N 1
ATOM 1280 C CA . VAL B 1 43 ? 4.541 -6.851 -21.388 1.00 21.36 65 VAL B CA 1
ATOM 1281 C C . VAL B 1 43 ? 4.464 -7.452 -22.791 1.00 24.99 65 VAL B C 1
ATOM 1282 O O . VAL B 1 43 ? 3.381 -7.617 -23.333 1.00 26.86 65 VAL B O 1
ATOM 1286 N N . THR B 1 44 ? 5.612 -7.787 -23.374 1.00 24.33 66 THR B N 1
ATOM 1287 C CA . THR B 1 44 ? 5.618 -8.583 -24.588 1.00 22.01 66 THR B CA 1
ATOM 1288 C C . THR B 1 44 ? 6.745 -9.586 -24.523 1.00 24.20 66 THR B C 1
ATOM 1289 O O . THR B 1 44 ? 7.786 -9.310 -23.929 1.00 27.50 66 THR B O 1
ATOM 1293 N N . GLY B 1 45 ? 6.536 -10.747 -25.136 1.00 21.33 67 GLY B N 1
ATOM 1294 C CA . GLY B 1 45 ? 7.589 -11.733 -25.286 1.00 20.29 67 GLY B CA 1
ATOM 1295 C C . GLY B 1 45 ? 7.612 -12.697 -24.120 1.00 27.37 67 GLY B C 1
ATOM 1296 O O . GLY B 1 45 ? 6.564 -13.122 -23.610 1.00 25.13 67 GLY B O 1
ATOM 1297 N N . GLN B 1 46 ? 8.813 -13.049 -23.690 1.00 24.63 68 GLN B N 1
ATOM 1298 C CA . GLN B 1 46 ? 8.941 -14.034 -22.632 1.00 32.48 68 GLN B CA 1
ATOM 1299 C C . GLN B 1 46 ? 10.282 -13.952 -21.939 1.00 25.92 68 GLN B C 1
ATOM 1300 O O . GLN B 1 46 ? 11.320 -13.913 -22.599 1.00 25.62 68 GLN B O 1
ATOM 1306 N N . ILE B 1 47 ? 10.266 -13.940 -20.603 1.00 20.45 69 ILE B N 1
ATOM 1307 C CA . ILE B 1 47 ? 11.511 -14.007 -19.856 1.00 10.69 69 ILE B CA 1
ATOM 1308 C C . ILE B 1 47 ? 11.662 -15.368 -19.208 1.00 15.38 69 ILE B C 1
ATOM 1309 O O . ILE B 1 47 ? 10.709 -15.908 -18.648 1.00 25.54 69 ILE B O 1
ATOM 1314 N N . ASP B 1 48 ? 12.864 -15.931 -19.289 1.00 23.88 70 ASP B N 1
ATOM 1315 C CA . ASP B 1 48 ? 13.143 -17.196 -18.633 1.00 27.76 70 ASP B CA 1
ATOM 1316 C C . ASP B 1 48 ? 13.973 -16.959 -17.390 1.00 18.17 70 ASP B C 1
ATOM 1317 O O . ASP B 1 48 ? 14.974 -16.250 -17.436 1.00 24.64 70 ASP B O 1
ATOM 1322 N N . LEU B 1 49 ? 13.548 -17.572 -16.294 1.00 22.60 71 LEU B N 1
ATOM 1323 C CA . LEU B 1 49 ? 14.292 -17.542 -15.049 1.00 25.39 71 LEU B CA 1
ATOM 1324 C C . LEU B 1 49 ? 15.076 -18.840 -14.884 1.00 30.02 71 LEU B C 1
ATOM 1325 O O . LEU B 1 49 ? 14.520 -19.933 -15.021 1.00 29.90 71 LEU B O 1
ATOM 1330 N N . ASP B 1 50 ? 16.373 -18.709 -14.612 1.00 25.89 72 ASP B N 1
ATOM 1331 C CA . ASP B 1 50 ? 17.249 -19.862 -14.409 1.00 30.63 72 ASP B CA 1
ATOM 1332 C C . ASP B 1 50 ? 17.763 -19.885 -12.964 1.00 28.48 72 ASP B C 1
ATOM 1333 O O . ASP B 1 50 ? 18.640 -19.112 -12.604 1.00 30.28 72 ASP B O 1
ATOM 1338 N N . PHE B 1 51 ? 17.223 -20.792 -12.156 1.00 29.14 73 PHE B N 1
ATOM 1339 C CA . PHE B 1 51 ? 17.563 -20.872 -10.744 1.00 35.69 73 PHE B CA 1
ATOM 1340 C C . PHE B 1 51 ? 18.753 -21.759 -10.460 1.00 35.42 73 PHE B C 1
ATOM 1341 O O . PHE B 1 51 ? 19.007 -22.109 -9.309 1.00 35.04 73 PHE B O 1
ATOM 1349 N N . GLY B 1 52 ? 19.467 -22.137 -11.508 1.00 33.79 74 GLY B N 1
ATOM 1350 C CA . GLY B 1 52 ? 20.709 -22.860 -11.334 1.00 38.90 74 GLY B CA 1
ATOM 1351 C C . GLY B 1 52 ? 20.472 -24.288 -10.903 1.00 46.66 74 GLY B C 1
ATOM 1352 O O . GLY B 1 52 ? 19.320 -24.730 -10.772 1.00 44.90 74 GLY B O 1
ATOM 1353 N N . GLU B 1 53 ? 21.571 -25.005 -10.680 1.00 56.76 75 GLU B N 1
ATOM 1354 C CA . GLU B 1 53 ? 21.519 -26.438 -10.433 1.00 66.88 75 GLU B CA 1
ATOM 1355 C C . GLU B 1 53 ? 20.657 -27.111 -11.508 1.00 59.64 75 GLU B C 1
ATOM 1356 O O . GLU B 1 53 ? 20.690 -26.708 -12.677 1.00 55.65 75 GLU B O 1
ATOM 1362 N N . ASP B 1 54 ? 19.870 -28.106 -11.116 1.00 41.35 76 ASP B N 1
ATOM 1363 C CA . ASP B 1 54 ? 19.099 -28.881 -12.093 1.00 33.16 76 ASP B CA 1
ATOM 1364 C C . ASP B 1 54 ? 17.613 -28.555 -12.090 1.00 29.97 76 ASP B C 1
ATOM 1365 O O . ASP B 1 54 ? 16.773 -29.367 -12.495 1.00 33.03 76 ASP B O 1
ATOM 1370 N N . LEU B 1 55 ? 17.288 -27.351 -11.646 1.00 28.36 77 LEU B N 1
ATOM 1371 C CA . LEU B 1 55 ? 15.898 -26.950 -11.529 1.00 24.79 77 LEU B CA 1
ATOM 1372 C C . LEU B 1 55 ? 15.238 -26.660 -12.876 1.00 29.78 77 LEU B C 1
ATOM 1373 O O . LEU B 1 55 ? 15.904 -26.339 -13.869 1.00 31.17 77 LEU B O 1
ATOM 1386 N N . LEU B 1 57 ? 13.283 -24.515 -15.593 1.00 34.11 79 LEU B N 1
ATOM 1387 C CA . LEU B 1 57 ? 13.197 -23.098 -15.937 1.00 34.23 79 LEU B CA 1
ATOM 1388 C C . LEU B 1 57 ? 11.771 -22.601 -15.716 1.00 32.03 79 LEU B C 1
ATOM 1389 O O . LEU B 1 57 ? 10.819 -23.365 -15.869 1.00 33.95 79 LEU B O 1
ATOM 1394 N N . LYS B 1 58 ? 11.631 -21.333 -15.323 1.00 32.75 80 LYS B N 1
ATOM 1395 C CA . LYS B 1 58 ? 10.326 -20.681 -15.319 1.00 27.12 80 LYS B CA 1
ATOM 1396 C C . LYS B 1 58 ? 10.213 -19.727 -16.500 1.00 30.44 80 LYS B C 1
ATOM 1397 O O . LYS B 1 58 ? 11.153 -19.004 -16.834 1.00 34.90 80 LYS B O 1
ATOM 1403 N N . HIS B 1 59 ? 9.046 -19.754 -17.126 1.00 26.29 81 HIS B N 1
ATOM 1404 C CA . HIS B 1 59 ? 8.756 -18.971 -18.314 1.00 22.06 81 HIS B CA 1
ATOM 1405 C C . HIS B 1 59 ? 7.733 -17.926 -17.972 1.00 27.21 81 HIS B C 1
ATOM 1406 O O . HIS B 1 59 ? 6.613 -18.250 -17.542 1.00 25.80 81 HIS B O 1
ATOM 1413 N N . LEU B 1 60 ? 8.121 -16.663 -18.123 1.00 29.39 82 LEU B N 1
ATOM 1414 C CA . LEU B 1 60 ? 7.220 -15.580 -17.748 1.00 31.71 82 LEU B CA 1
ATOM 1415 C C . LEU B 1 60 ? 6.734 -14.810 -18.974 1.00 24.55 82 LEU B C 1
ATOM 1416 O O . LEU B 1 60 ? 7.526 -14.204 -19.709 1.00 26.43 82 LEU B O 1
ATOM 1421 N N . GLY B 1 61 ? 5.422 -14.862 -19.194 1.00 26.42 83 GLY B N 1
ATOM 1422 C CA . GLY B 1 61 ? 4.802 -14.164 -20.310 1.00 22.28 83 GLY B CA 1
ATOM 1423 C C . GLY B 1 61 ? 4.224 -12.823 -19.885 1.00 23.45 83 GLY B C 1
ATOM 1424 O O . GLY B 1 61 ? 4.339 -12.441 -18.715 1.00 24.80 83 GLY B O 1
ATOM 1425 N N . PRO B 1 62 ? 3.594 -12.110 -20.836 1.00 29.32 84 PRO B N 1
ATOM 1426 C CA . PRO B 1 62 ? 3.039 -10.767 -20.630 1.00 27.88 84 PRO B CA 1
ATOM 1427 C C . PRO B 1 62 ? 2.209 -10.654 -19.353 1.00 23.92 84 PRO B C 1
ATOM 1428 O O . PRO B 1 62 ? 1.418 -11.541 -19.043 1.00 21.59 84 PRO B O 1
ATOM 1432 N N . GLY B 1 63 ? 2.410 -9.583 -18.597 1.00 25.37 85 GLY B N 1
ATOM 1433 C CA . GLY B 1 63 ? 1.653 -9.400 -17.363 1.00 18.86 85 GLY B CA 1
ATOM 1434 C C . GLY B 1 63 ? 2.284 -9.977 -16.101 1.00 32.60 85 GLY B C 1
ATOM 1435 O O . GLY B 1 63 ? 1.873 -9.649 -14.974 1.00 29.71 85 GLY B O 1
ATOM 1436 N N . GLU B 1 64 ? 3.278 -10.837 -16.281 1.00 25.13 86 GLU B N 1
ATOM 1437 C CA . GLU B 1 64 ? 3.972 -11.445 -15.158 1.00 26.88 86 GLU B CA 1
ATOM 1438 C C . GLU B 1 64 ? 5.154 -10.590 -14.705 1.00 29.35 86 GLU B C 1
ATOM 1439 O O . GLU B 1 64 ? 5.829 -9.950 -15.527 1.00 30.25 86 GLU B O 1
ATOM 1445 N N . PHE B 1 65 ? 5.395 -10.587 -13.396 1.00 22.65 87 PHE B N 1
ATOM 1446 C CA . PHE B 1 65 ? 6.415 -9.740 -12.790 1.00 22.26 87 PHE B CA 1
ATOM 1447 C C . PHE B 1 65 ? 7.475 -10.564 -12.091 1.00 18.78 87 PHE B C 1
ATOM 1448 O O . PHE B 1 65 ? 7.252 -11.727 -11.771 1.00 24.50 87 PHE B O 1
ATOM 1456 N N . PHE B 1 66 ? 8.642 -9.966 -11.893 1.00 21.38 88 PHE B N 1
ATOM 1457 C CA . PHE B 1 66 ? 9.744 -10.642 -11.197 1.00 22.35 88 PHE B CA 1
ATOM 1458 C C . PHE B 1 66 ? 10.760 -9.610 -10.769 1.00 19.68 88 PHE B C 1
ATOM 1459 O O . PHE B 1 66 ? 10.767 -8.486 -11.281 1.00 21.05 88 PHE B O 1
ATOM 1467 N N . GLY B 1 67 ? 11.630 -9.998 -9.841 1.00 18.67 89 GLY B N 1
ATOM 1468 C CA . GLY B 1 67 ? 12.676 -9.106 -9.393 1.00 19.74 89 GLY B CA 1
ATOM 1469 C C . GLY B 1 67 ? 12.252 -8.239 -8.229 1.00 24.01 89 GLY B C 1
ATOM 1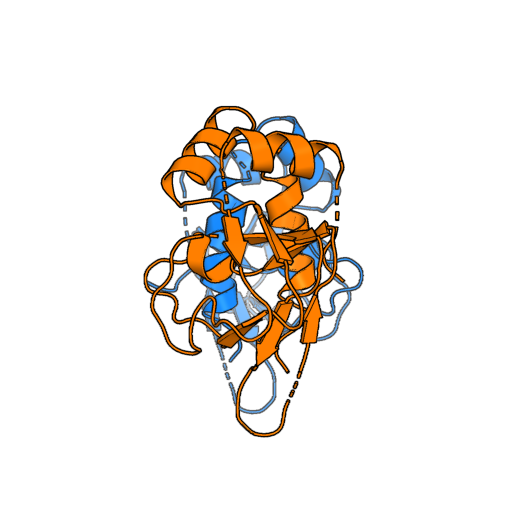470 O O . GLY B 1 67 ? 13.044 -7.413 -7.753 1.00 25.95 89 GLY B O 1
ATOM 1471 N N . GLU B 1 68 ? 11.008 -8.413 -7.770 1.00 24.24 90 GLU B N 1
ATOM 1472 C CA . GLU B 1 68 ? 10.509 -7.632 -6.636 1.00 26.26 90 GLU B CA 1
ATOM 1473 C C . GLU B 1 68 ? 11.340 -7.870 -5.359 1.00 23.86 90 GLU B C 1
ATOM 1474 O O . GLU B 1 68 ? 11.426 -6.994 -4.503 1.00 24.69 90 GLU B O 1
ATOM 1480 N N . LEU B 1 69 ? 11.976 -9.034 -5.250 1.00 23.63 91 LEU B N 1
ATOM 1481 C CA . LEU B 1 69 ? 12.843 -9.285 -4.103 1.00 28.51 91 LEU B CA 1
ATOM 1482 C C . LEU B 1 69 ? 14.047 -8.355 -4.151 1.00 25.78 91 LEU B C 1
ATOM 1483 O O . LEU B 1 69 ? 14.425 -7.778 -3.138 1.00 21.68 91 LEU B O 1
ATOM 1488 N N . GLY B 1 70 ? 14.653 -8.226 -5.330 1.00 21.24 92 GLY B N 1
ATOM 1489 C CA . GLY B 1 70 ? 15.771 -7.319 -5.497 1.00 25.29 92 GLY B CA 1
ATOM 1490 C C . GLY B 1 70 ? 15.339 -5.910 -5.148 1.00 27.96 92 GLY B C 1
ATOM 1491 O O . GLY B 1 70 ? 16.038 -5.168 -4.457 1.00 35.91 92 GLY B O 1
ATOM 1492 N N . LEU B 1 71 ? 14.156 -5.550 -5.608 1.00 25.00 93 LEU B N 1
ATOM 1493 C CA . LEU B 1 71 ? 13.609 -4.235 -5.333 1.00 22.96 93 LEU B CA 1
ATOM 1494 C C . LEU B 1 71 ? 13.397 -3.957 -3.839 1.00 27.42 93 LEU B C 1
ATOM 1495 O O . LEU B 1 71 ? 13.688 -2.865 -3.360 1.00 26.53 93 LEU B O 1
ATOM 1500 N N . LEU B 1 72 ? 12.879 -4.946 -3.114 1.00 28.05 94 LEU B N 1
ATOM 1501 C CA . LEU B 1 72 ? 12.324 -4.720 -1.780 1.00 26.30 94 LEU B CA 1
ATOM 1502 C C . LEU B 1 72 ? 13.305 -5.013 -0.641 1.00 35.83 94 LEU B C 1
ATOM 1503 O O . LEU B 1 72 ? 13.112 -4.565 0.487 1.00 39.59 94 LEU B O 1
ATOM 1508 N N . ILE B 1 73 ? 14.350 -5.771 -0.939 1.00 31.39 95 ILE B N 1
ATOM 1509 C CA . ILE B 1 73 ? 15.295 -6.207 0.073 1.00 26.64 95 ILE B CA 1
ATOM 1510 C C . ILE B 1 73 ? 16.682 -5.725 -0.320 1.00 35.75 95 ILE B C 1
ATOM 1511 O O . ILE B 1 73 ? 17.218 -6.136 -1.339 1.00 35.27 95 ILE B O 1
ATOM 1516 N N . GLY B 1 74 ? 17.257 -4.835 0.480 1.00 39.38 96 GLY B N 1
ATOM 1517 C CA . GLY B 1 74 ? 18.584 -4.323 0.194 1.00 38.32 96 GLY B CA 1
ATOM 1518 C C . GLY B 1 74 ? 19.632 -5.420 0.233 1.00 34.20 96 GLY B C 1
ATOM 1519 O O . GLY B 1 74 ? 19.574 -6.313 1.086 1.00 24.21 96 GLY B O 1
ATOM 1520 N N . ASP B 1 75 ? 20.573 -5.352 -0.708 1.00 43.49 97 ASP B N 1
ATOM 1521 C CA . ASP B 1 75 ? 21.675 -6.308 -0.815 1.00 51.16 97 ASP B CA 1
ATOM 1522 C C . ASP B 1 75 ? 21.236 -7.739 -1.105 1.00 48.88 97 ASP B C 1
ATOM 1523 O O . ASP B 1 75 ? 22.014 -8.673 -0.922 1.00 47.17 97 ASP B O 1
ATOM 1528 N N . HIS B 1 76 ? 19.993 -7.905 -1.550 1.00 44.50 98 HIS B N 1
ATOM 1529 C CA . HIS B 1 76 ? 19.512 -9.187 -2.057 1.00 37.58 98 HIS B CA 1
ATOM 1530 C C . HIS B 1 76 ? 20.364 -9.601 -3.240 1.00 35.86 98 HIS B C 1
ATOM 1531 O O . HIS B 1 76 ? 20.743 -8.763 -4.056 1.00 36.46 98 HIS B O 1
ATOM 1538 N N . ALA B 1 77 ? 20.676 -10.887 -3.336 1.00 27.57 99 ALA B N 1
ATOM 1539 C CA . ALA B 1 77 ? 21.352 -11.394 -4.522 1.00 27.47 99 ALA B CA 1
ATOM 1540 C C . ALA B 1 77 ? 20.302 -12.074 -5.388 1.00 32.80 99 ALA B C 1
ATOM 1541 O O . ALA B 1 77 ? 19.447 -12.796 -4.868 1.00 37.93 99 ALA B O 1
ATOM 1543 N N . ARG B 1 78 ? 20.351 -11.831 -6.695 1.00 37.30 100 ARG B N 1
ATOM 1544 C CA . ARG B 1 78 ? 19.336 -12.365 -7.603 1.00 36.94 100 ARG B CA 1
ATOM 1545 C C . ARG B 1 78 ? 19.253 -13.885 -7.465 1.00 35.00 100 ARG B C 1
ATOM 1546 O O . ARG B 1 78 ? 20.252 -14.597 -7.657 1.00 33.46 100 ARG B O 1
ATOM 1554 N N . SER B 1 79 ? 18.063 -14.363 -7.108 1.00 31.90 101 SER B N 1
ATOM 1555 C CA . SER B 1 79 ? 17.800 -15.791 -6.952 1.00 37.69 101 SER B CA 1
ATOM 1556 C C . SER B 1 79 ? 17.869 -16.558 -8.276 1.00 27.39 101 SER B C 1
ATOM 1557 O O . SER B 1 79 ? 18.055 -17.766 -8.295 1.00 31.11 101 SER B O 1
ATOM 1560 N N . ALA B 1 80 ? 17.678 -15.867 -9.385 1.00 30.01 102 ALA B N 1
ATOM 1561 C CA . ALA B 1 80 ? 17.809 -16.546 -10.664 1.00 24.70 102 ALA B CA 1
ATOM 1562 C C . ALA B 1 80 ? 18.466 -15.636 -11.660 1.00 26.64 102 ALA B C 1
ATOM 1563 O O . ALA B 1 80 ? 18.504 -14.414 -11.465 1.00 27.34 102 ALA B O 1
ATOM 1565 N N . GLY B 1 81 ? 18.994 -16.236 -12.721 1.00 21.50 103 GLY B N 1
ATOM 1566 C CA . GLY B 1 81 ? 19.368 -15.483 -13.896 1.00 26.82 103 GLY B CA 1
ATOM 1567 C C . GLY B 1 81 ? 18.131 -15.225 -14.743 1.00 27.37 103 GLY B C 1
ATOM 1568 O O . GLY B 1 81 ? 17.241 -16.088 -14.844 1.00 24.70 103 GLY B O 1
ATOM 1569 N N . ALA B 1 82 ? 18.068 -14.038 -15.345 1.00 23.67 104 ALA B N 1
ATOM 1570 C CA . ALA B 1 82 ? 16.955 -13.673 -16.220 1.00 22.53 104 ALA B CA 1
ATOM 1571 C C . ALA B 1 82 ? 17.454 -13.399 -17.627 1.00 26.64 104 ALA B C 1
ATOM 1572 O O . ALA B 1 82 ? 18.437 -12.682 -17.811 1.00 28.53 104 ALA B O 1
ATOM 1574 N N . SER B 1 83 ? 16.763 -13.958 -18.618 1.00 31.51 105 SER B N 1
ATOM 1575 C CA . SER B 1 83 ? 17.147 -13.765 -20.003 1.00 28.63 105 SER B CA 1
ATOM 1576 C C . SER B 1 83 ? 15.939 -13.846 -20.941 1.00 27.67 105 SER B C 1
ATOM 1577 O O . SER B 1 83 ? 14.910 -14.435 -20.616 1.00 25.64 105 SER B O 1
ATOM 1580 N N . ALA B 1 84 ? 16.068 -13.218 -22.103 1.00 26.03 106 ALA B N 1
ATOM 1581 C CA . ALA B 1 84 ? 14.963 -13.140 -23.044 1.00 35.54 106 ALA B CA 1
ATOM 1582 C C . ALA B 1 84 ? 14.995 -14.332 -23.989 1.00 34.49 106 ALA B C 1
ATOM 1583 O O . ALA B 1 84 ? 16.026 -14.643 -24.605 1.00 32.06 106 ALA B O 1
ATOM 1585 N N . SER B 1 85 ? 13.858 -15.008 -24.073 1.00 30.93 107 SER B N 1
ATOM 1586 C CA . SER B 1 85 ? 13.700 -16.147 -24.955 1.00 37.04 107 SER B CA 1
ATOM 1587 C C . SER B 1 85 ? 13.537 -15.637 -26.382 1.00 43.60 107 SER B C 1
ATOM 1588 O O . SER B 1 85 ? 14.119 -16.169 -27.325 1.00 47.53 107 SER B O 1
ATOM 1591 N N . VAL B 1 86 ? 12.724 -14.596 -26.517 1.00 37.92 108 VAL B N 1
ATOM 1592 C CA . VAL B 1 86 ? 12.412 -13.977 -27.795 1.00 30.60 108 VAL B CA 1
ATOM 1593 C C . VAL B 1 86 ? 12.510 -12.481 -27.546 1.00 32.99 108 VAL B C 1
ATOM 1594 O O . VAL B 1 86 ? 12.686 -12.071 -26.399 1.00 37.22 108 VAL B O 1
ATOM 1598 N N . ASP B 1 87 ? 12.419 -11.668 -28.595 1.00 27.24 109 ASP B N 1
ATOM 1599 C CA . ASP B 1 87 ? 12.408 -10.216 -28.430 1.00 33.02 109 ASP B CA 1
ATOM 1600 C C . ASP B 1 87 ? 11.312 -9.855 -27.436 1.00 33.28 109 ASP B C 1
ATOM 1601 O O . ASP B 1 87 ? 10.166 -10.269 -27.581 1.00 28.03 109 ASP B O 1
ATOM 1606 N N . SER B 1 88 ? 11.672 -9.112 -26.403 1.00 28.43 110 SER B N 1
ATOM 1607 C CA . SER B 1 88 ? 10.725 -8.866 -25.336 1.00 22.96 110 SER B CA 1
ATOM 1608 C C . SER B 1 88 ? 10.708 -7.405 -24.998 1.00 25.07 110 SER B C 1
ATOM 1609 O O . SER B 1 88 ? 11.624 -6.662 -25.354 1.00 21.20 110 SER B O 1
ATOM 1612 N N . ARG B 1 89 ? 9.669 -7.000 -24.284 1.00 21.70 111 ARG B N 1
ATOM 1613 C CA . ARG B 1 89 ? 9.576 -5.640 -23.795 1.00 18.83 111 ARG B CA 1
ATOM 1614 C C . ARG B 1 89 ? 9.108 -5.720 -22.354 1.00 21.67 111 ARG B C 1
ATOM 1615 O O . ARG B 1 89 ? 8.304 -6.587 -21.991 1.00 18.40 111 ARG B O 1
ATOM 1623 N N . LEU B 1 90 ? 9.619 -4.805 -21.543 1.00 26.27 112 LEU B N 1
ATOM 1624 C CA . LEU B 1 90 ? 9.440 -4.882 -20.114 1.00 18.59 112 LEU B CA 1
ATOM 1625 C C . LEU B 1 90 ? 9.136 -3.520 -19.548 1.00 19.88 112 LEU B C 1
ATOM 1626 O O . LEU B 1 90 ? 9.626 -2.509 -20.043 1.00 27.61 112 LEU B O 1
ATOM 1631 N N . ILE B 1 91 ? 8.332 -3.500 -18.493 1.00 28.74 113 ILE B N 1
ATOM 1632 C CA . ILE B 1 91 ? 8.315 -2.363 -17.582 1.00 26.96 113 ILE B CA 1
ATOM 1633 C C . ILE B 1 91 ? 9.444 -2.577 -16.564 1.00 22.59 113 ILE B C 1
ATOM 1634 O O . ILE B 1 91 ? 9.555 -3.637 -15.933 1.00 20.74 113 ILE B O 1
ATOM 1639 N N . GLU B 1 92 ? 10.311 -1.584 -16.458 1.00 26.50 114 GLU B N 1
ATOM 1640 C CA . GLU B 1 92 ? 11.407 -1.604 -15.508 1.00 23.19 114 GLU B CA 1
ATOM 1641 C C . GLU B 1 92 ? 11.054 -0.584 -14.438 1.00 27.21 114 GLU B C 1
ATOM 1642 O O . GLU B 1 92 ? 10.807 0.578 -14.746 1.00 24.25 114 GLU B O 1
ATOM 1648 N N . LEU B 1 93 ? 11.007 -1.040 -13.187 1.00 21.80 115 LEU B N 1
ATOM 1649 C CA . LEU B 1 93 ? 10.646 -0.198 -12.047 1.00 29.02 115 LEU B CA 1
ATOM 1650 C C . LEU B 1 93 ? 11.798 -0.156 -11.046 1.00 24.73 115 LEU B C 1
ATOM 1651 O O . LEU B 1 93 ? 12.143 -1.171 -10.444 1.00 22.22 115 LEU B O 1
ATOM 1656 N N . ALA B 1 94 ? 12.387 1.022 -10.866 1.00 26.47 116 ALA B N 1
ATOM 1657 C CA . ALA B 1 94 ? 13.513 1.177 -9.955 1.00 27.29 116 ALA B CA 1
ATOM 1658 C C . ALA B 1 94 ? 13.091 1.507 -8.529 1.00 32.15 116 ALA B C 1
ATOM 1659 O O . ALA B 1 94 ? 11.934 1.855 -8.253 1.00 34.81 116 ALA B O 1
ATOM 1661 N N . HIS B 1 95 ? 14.063 1.395 -7.632 1.00 23.13 117 HIS B N 1
ATOM 1662 C CA . HIS B 1 95 ? 13.884 1.669 -6.218 1.00 33.82 117 HIS B CA 1
ATOM 1663 C C . HIS B 1 95 ? 13.156 2.989 -5.946 1.00 31.42 117 HIS B C 1
ATOM 1664 O O . HIS B 1 95 ? 12.196 3.025 -5.174 1.00 29.78 117 HIS B O 1
ATOM 1671 N N . ASP B 1 96 ? 13.613 4.064 -6.587 1.00 31.26 118 ASP B N 1
ATOM 1672 C CA . ASP B 1 96 ? 13.036 5.390 -6.398 1.00 32.67 118 ASP B CA 1
ATOM 1673 C C . ASP B 1 96 ? 11.630 5.489 -6.972 1.00 33.12 118 ASP B C 1
ATOM 1674 O O . ASP B 1 96 ? 10.751 6.134 -6.380 1.00 27.69 118 ASP B O 1
ATOM 1679 N N . ASP B 1 97 ? 11.425 4.860 -8.130 1.00 24.62 119 ASP B N 1
ATOM 1680 C CA . ASP B 1 97 ? 10.114 4.820 -8.749 1.00 23.62 119 ASP B CA 1
ATOM 1681 C C . ASP B 1 97 ? 9.115 4.181 -7.802 1.00 23.57 119 ASP B C 1
ATOM 1682 O O . ASP B 1 97 ? 8.003 4.678 -7.627 1.00 27.24 119 ASP B O 1
ATOM 1687 N N . PHE B 1 98 ? 9.511 3.063 -7.198 1.00 24.80 120 PHE B N 1
ATOM 1688 C CA . PHE B 1 98 ? 8.633 2.362 -6.280 1.00 27.86 120 PHE B CA 1
ATOM 1689 C C . PHE B 1 98 ? 8.332 3.227 -5.057 1.00 27.47 120 PHE B C 1
ATOM 1690 O O . PHE B 1 98 ? 7.192 3.259 -4.579 1.00 28.95 120 PHE B O 1
ATOM 1698 N N . GLN B 1 99 ? 9.335 3.943 -4.556 1.00 29.51 121 GLN B N 1
ATOM 1699 C CA . GLN B 1 99 ? 9.079 4.793 -3.400 1.00 34.25 121 GLN B CA 1
ATOM 1700 C C . GLN B 1 99 ? 8.057 5.869 -3.753 1.00 35.23 121 GLN B C 1
ATOM 1701 O O . GLN B 1 99 ? 7.167 6.181 -2.956 1.00 33.45 121 GLN B O 1
ATOM 1707 N N . ARG B 1 100 ? 8.171 6.408 -4.965 1.00 32.02 122 ARG B N 1
ATOM 1708 C CA . ARG B 1 100 ? 7.224 7.406 -5.452 1.00 31.85 122 ARG B CA 1
ATOM 1709 C C . ARG B 1 100 ? 5.812 6.852 -5.492 1.00 37.88 122 ARG B C 1
ATOM 1710 O O . ARG B 1 100 ? 4.877 7.487 -4.989 1.00 41.01 122 ARG B O 1
ATOM 1718 N N . LEU B 1 101 ? 5.677 5.662 -6.081 1.00 29.43 123 LEU B N 1
ATOM 1719 C CA . LEU B 1 101 ? 4.406 4.940 -6.166 1.00 24.79 123 LEU B CA 1
ATOM 1720 C C . LEU B 1 101 ? 3.762 4.738 -4.793 1.00 26.34 123 LEU B C 1
ATOM 1721 O O . LEU B 1 101 ? 2.570 5.004 -4.603 1.00 28.40 123 LEU B O 1
ATOM 1726 N N . VAL B 1 102 ? 4.559 4.259 -3.839 1.00 26.00 124 VAL B N 1
ATOM 1727 C CA . VAL B 1 102 ? 4.073 4.068 -2.478 1.00 36.11 124 VAL B CA 1
ATOM 1728 C C . VAL B 1 102 ? 3.508 5.384 -1.948 1.00 33.74 124 VAL B C 1
ATOM 1729 O O . VAL B 1 102 ? 2.435 5.404 -1.348 1.00 29.31 124 VAL B O 1
ATOM 1733 N N . ASP B 1 103 ? 4.225 6.476 -2.211 1.00 36.73 125 ASP B N 1
ATOM 1734 C CA . ASP B 1 103 ? 3.833 7.803 -1.744 1.00 42.57 125 ASP B CA 1
ATOM 1735 C C . ASP B 1 103 ? 2.527 8.266 -2.370 1.00 49.47 125 ASP B C 1
ATOM 1736 O O . ASP B 1 103 ? 1.642 8.781 -1.689 1.00 52.72 125 ASP B O 1
ATOM 1741 N N . HIS B 1 104 ? 2.421 8.098 -3.679 1.00 44.72 126 HIS B N 1
ATOM 1742 C CA . HIS B 1 104 ? 1.240 8.544 -4.403 1.00 37.77 126 HIS B CA 1
ATOM 1743 C C . HIS B 1 104 ? 0.059 7.600 -4.196 1.00 32.70 126 HIS B C 1
ATOM 1744 O O . HIS B 1 104 ? -1.089 8.043 -4.082 1.00 35.84 126 HIS B O 1
ATOM 1751 N N . ASP B 1 105 ? 0.322 6.298 -4.145 1.00 27.13 127 ASP B N 1
ATOM 1752 C CA . ASP B 1 105 ? -0.788 5.352 -4.053 1.00 30.16 127 ASP B CA 1
ATOM 1753 C C . ASP B 1 105 ? -0.515 4.167 -3.125 1.00 26.51 127 ASP B C 1
ATOM 1754 O O . ASP B 1 105 ? -0.375 3.030 -3.587 1.00 26.66 127 ASP B O 1
ATOM 1759 N N . PRO B 1 106 ? -0.473 4.423 -1.812 1.00 26.86 128 PRO B N 1
ATOM 1760 C CA . PRO B 1 106 ? -0.118 3.343 -0.894 1.00 24.84 128 PRO B CA 1
ATOM 1761 C C . PRO B 1 106 ? -1.088 2.183 -0.933 1.00 22.42 128 PRO B C 1
ATOM 1762 O O . PRO B 1 106 ? -0.663 1.042 -0.737 1.00 24.55 128 PRO B O 1
ATOM 1766 N N . SER B 1 107 ? -2.359 2.452 -1.207 1.00 20.09 129 SER B N 1
ATOM 1767 C CA . SER B 1 107 ? -3.350 1.385 -1.212 1.00 19.86 129 SER B CA 1
ATOM 1768 C C . SER B 1 107 ? -3.080 0.352 -2.308 1.00 32.76 129 SER B C 1
ATOM 1769 O O . SER B 1 107 ? -3.161 -0.861 -2.081 1.00 24.66 129 SER B O 1
ATOM 1780 N N . VAL B 1 109 ? -0.213 -0.189 -3.811 1.00 19.64 131 VAL B N 1
ATOM 1781 C CA . VAL B 1 109 ? 1.038 -0.868 -3.467 1.00 23.09 131 VAL B CA 1
ATOM 1782 C C . VAL B 1 109 ? 0.845 -1.962 -2.408 1.00 23.00 131 VAL B C 1
ATOM 1783 O O . VAL B 1 109 ? 1.426 -3.040 -2.509 1.00 22.64 131 VAL B O 1
ATOM 1787 N N . ALA B 1 110 ? 0.003 -1.694 -1.414 1.00 29.28 132 ALA B N 1
ATOM 1788 C CA . ALA B 1 110 ? -0.249 -2.657 -0.341 1.00 25.63 132 ALA B CA 1
ATOM 1789 C C . ALA B 1 110 ? -0.874 -3.923 -0.916 1.00 20.10 132 ALA B C 1
ATOM 1790 O O . ALA B 1 110 ? -0.517 -5.046 -0.552 1.00 21.73 132 ALA B O 1
ATOM 1792 N N . HIS B 1 111 ? -1.812 -3.725 -1.840 1.00 20.46 133 HIS B N 1
ATOM 1793 C CA . HIS B 1 111 ? -2.483 -4.841 -2.495 1.00 28.80 133 HIS B CA 1
ATOM 1794 C C . HIS B 1 111 ? -1.483 -5.647 -3.336 1.00 27.63 133 HIS B C 1
ATOM 1795 O O . HIS B 1 111 ? -1.469 -6.894 -3.301 1.00 23.41 133 HIS B O 1
ATOM 1802 N N . PHE B 1 112 ? -0.617 -4.942 -4.060 1.00 20.57 134 PHE B N 1
ATOM 1803 C CA . PHE B 1 112 ? 0.480 -5.613 -4.753 1.00 19.08 134 PHE B CA 1
ATOM 1804 C C . PHE B 1 112 ? 1.399 -6.394 -3.802 1.00 21.87 134 PHE B C 1
ATOM 1805 O O . PHE B 1 112 ? 1.689 -7.572 -4.041 1.00 25.23 134 PHE B O 1
ATOM 1813 N N . LEU B 1 113 ? 1.880 -5.738 -2.741 1.00 16.62 135 LEU B N 1
ATOM 1814 C CA . LEU B 1 113 ? 2.807 -6.401 -1.807 1.00 13.79 135 LEU B CA 1
ATOM 1815 C C . LEU B 1 113 ? 2.182 -7.673 -1.250 1.00 13.35 135 LEU B C 1
ATOM 1816 O O . LEU B 1 113 ? 2.831 -8.712 -1.082 1.00 23.13 135 LEU B O 1
ATOM 1821 N N . ARG B 1 114 ? 0.897 -7.582 -0.960 1.00 24.04 136 ARG B N 1
ATOM 1822 C CA . ARG B 1 114 ? 0.151 -8.705 -0.431 1.00 25.56 136 ARG B CA 1
ATOM 1823 C C . ARG B 1 114 ? 0.167 -9.900 -1.379 1.00 31.14 136 ARG B C 1
ATOM 1824 O O . ARG B 1 114 ? 0.460 -11.032 -0.972 1.00 27.44 136 ARG B O 1
ATOM 1832 N N . ARG B 1 115 ? -0.172 -9.648 -2.641 1.00 29.03 137 ARG B N 1
ATOM 1833 C CA . ARG B 1 115 ? -0.128 -10.694 -3.642 1.00 28.23 137 ARG B CA 1
ATOM 1834 C C . ARG B 1 115 ? 1.291 -11.225 -3.797 1.00 23.53 137 ARG B C 1
ATOM 1835 O O . ARG B 1 115 ? 1.479 -12.427 -3.990 1.00 24.58 137 ARG B O 1
ATOM 1843 N N . SER B 1 116 ? 2.284 -10.341 -3.691 1.00 24.92 138 SER B N 1
ATOM 1844 C CA . SER B 1 116 ? 3.687 -10.761 -3.765 1.00 28.60 138 SER B CA 1
ATOM 1845 C C . SER B 1 116 ? 4.000 -11.812 -2.721 1.00 26.39 138 SER B C 1
ATOM 1846 O O . SER B 1 116 ? 4.629 -12.828 -3.018 1.00 26.68 138 SER B O 1
ATOM 1849 N N . ILE B 1 117 ? 3.575 -11.547 -1.492 1.00 33.75 139 ILE B N 1
ATOM 1850 C CA . ILE B 1 117 ? 3.840 -12.461 -0.388 1.00 31.81 139 ILE B CA 1
ATOM 1851 C C . ILE B 1 117 ? 3.230 -13.826 -0.666 1.00 30.28 139 ILE B C 1
ATOM 1852 O O . ILE B 1 117 ? 3.884 -14.841 -0.475 1.00 32.31 139 ILE B O 1
ATOM 1857 N N . VAL B 1 118 ? 1.988 -13.845 -1.142 1.00 22.70 140 VAL B N 1
ATOM 1858 C CA . VAL B 1 118 ? 1.356 -15.100 -1.530 1.00 26.67 140 VAL B CA 1
ATOM 1859 C C . VAL B 1 118 ? 2.182 -15.843 -2.587 1.00 37.76 140 VAL B C 1
ATOM 1860 O O . VAL B 1 118 ? 2.389 -17.052 -2.486 1.00 40.87 140 VAL B O 1
ATOM 1864 N N . ARG B 1 119 ? 2.676 -15.115 -3.584 1.00 35.79 141 ARG B N 1
ATOM 1865 C CA . ARG B 1 119 ? 3.471 -15.737 -4.633 1.00 44.49 141 ARG B CA 1
ATOM 1866 C C . ARG B 1 119 ? 4.772 -16.296 -4.044 1.00 40.90 141 ARG B C 1
ATOM 1867 O O . ARG B 1 119 ? 5.103 -17.455 -4.255 1.00 37.19 141 ARG B O 1
ATOM 1875 N N . VAL B 1 120 ? 5.479 -15.480 -3.271 1.00 44.36 142 VAL B N 1
ATOM 1876 C CA . VAL B 1 120 ? 6.806 -15.833 -2.757 1.00 46.71 142 VAL B CA 1
ATOM 1877 C C . VAL B 1 120 ? 6.821 -16.992 -1.741 1.00 50.36 142 VAL B C 1
ATOM 1878 O O . VAL B 1 120 ? 7.837 -17.673 -1.565 1.00 42.97 142 VAL B O 1
ATOM 1882 N N . VAL B 1 121 ? 5.690 -17.245 -1.099 1.00 61.89 143 VAL B N 1
ATOM 1883 C CA . VAL B 1 121 ? 5.582 -18.419 -0.244 1.00 74.63 143 VAL B CA 1
ATOM 1884 C C . VAL B 1 121 ? 4.919 -19.525 -1.063 1.00 83.94 143 VAL B C 1
ATOM 1885 O O . VAL B 1 121 ? 3.897 -20.081 -0.659 1.00 89.36 143 VAL B O 1
ATOM 1889 N N . ASN B 1 122 ? 5.503 -19.840 -2.221 1.00 90.85 144 ASN B N 1
ATOM 1890 C CA . ASN B 1 122 ? 4.860 -20.787 -3.141 1.00 95.69 144 ASN B CA 1
ATOM 1891 C C . ASN B 1 122 ? 5.581 -21.820 -4.063 1.00 104.53 144 ASN B C 1
ATOM 1892 O O . ASN B 1 122 ? 5.033 -22.923 -4.138 1.00 107.10 144 ASN B O 1
ATOM 1897 N N . ASN B 1 123 ? 6.714 -21.621 -4.775 1.00 96.51 145 ASN B N 1
ATOM 1898 C CA . ASN B 1 123 ? 7.840 -20.634 -4.800 1.00 91.48 145 ASN B CA 1
ATOM 1899 C C . ASN B 1 123 ? 9.159 -21.231 -4.265 1.00 93.84 145 ASN B C 1
ATOM 1900 O O . ASN B 1 123 ? 9.166 -22.007 -3.310 1.00 90.39 145 ASN B O 1
ATOM 1905 N N . GLU B 1 124 ? 10.251 -20.907 -4.955 1.00 102.21 146 GLU B N 1
ATOM 1906 C CA . GLU B 1 124 ? 11.566 -21.485 -4.686 1.00 104.15 146 GLU B CA 1
ATOM 1907 C C . GLU B 1 124 ? 11.636 -22.947 -5.124 1.00 108.70 146 GLU B C 1
ATOM 1908 O O . GLU B 1 124 ? 11.203 -23.839 -4.394 1.00 103.26 146 GLU B O 1
ATOM 1914 N N . GLN B 1 125 ? 12.210 -23.190 -6.296 1.00 121.34 147 GLN B N 1
ATOM 1915 C CA . GLN B 1 125 ? 12.346 -24.547 -6.817 1.00 133.48 147 GLN B CA 1
ATOM 1916 C C . GLN B 1 125 ? 13.530 -25.271 -6.184 1.00 139.68 147 GLN B C 1
ATOM 1917 O O . GLN B 1 125 ? 14.285 -25.964 -6.868 1.00 142.99 147 GLN B O 1
#

Foldseek 3Di:
DLFAFDPVCVVLLPVLFDDKAAAFAWPFAFFAQAQKWAWQAAWKWWAQDDPDIDIHHHRGDDCVCSNPPPPDTHRTTIGGNHTTDITMAGNVSVVVVCVVPVVCVVSVVSVVVSVVVDDD/DAFDPVCVVLLCVLFHDKAAAFAWPFAFQAQAAKWFWQAAWKWWAQDDPDIDIHHHRHDDCVCSNPPHPDTHNTTIDGNHTTDIGMHGNVSVVVCCVVPVVCVVSVVSVVVVVVVHDD

CATH classification: 2.60.120.10